Protein AF-A0A923EZG3-F1 (afdb_monomer)

Mean predicted aligned error: 19.26 Å

pLDDT: mean 84.37, std 17.5, range [36.59, 98.75]

Radius of gyration: 122.98 Å; Cα contacts (8 Å, |Δi|>4): 14; chains: 1; bounding box: 246×94×313 Å

Foldseek 3Di:
DQDDDPPDRPQDPVSVVVVVVVVVVVVVVVVVVVVCVVVVVVVVVVVVVVVVVVVVVVVVVVVVVVVVVVVVVVVVVVVVVVVVVVVVVVVVVVVVVVVVVVVVVVVVVVVVVVVVVVVVVVVVVVVVVVVVVVVVVVVVVVVVVVVVVVVVVVVVVVVVVVVVVVVVVVVVVVVVVVVVVVVVVVVVVVVVVVVVVVVVVVVVVVVVVVVVVVVVVVVCVVCVVVCVVCVVVVVCCVVVDDPVVVVVVVVVVVCVVVVVCCCVPPVVVVVVVVVVCVVVVVVVVVVVVVVVVPPDPDDDDDDDDDDDDDDDD

Solvent-accessible surface area (backbone atoms only — not comparable to full-atom values): 17514 Å² total; per-residue (Å²): 137,84,69,70,59,91,93,43,77,58,68,52,77,65,50,50,49,52,51,49,48,52,50,49,48,51,51,46,53,50,46,50,50,60,64,43,44,61,55,53,51,47,53,54,48,52,51,49,50,51,50,51,53,52,49,53,53,51,49,54,52,48,51,57,48,48,55,49,48,53,54,49,52,56,51,48,53,55,50,49,55,49,51,52,50,53,53,51,52,52,51,50,53,60,60,53,49,55,63,50,52,52,54,51,52,54,49,52,55,51,51,51,51,52,53,52,51,50,51,52,48,52,55,50,53,51,51,54,50,54,53,49,53,53,49,53,54,50,53,52,50,54,52,52,51,50,52,53,48,53,52,50,52,52,51,52,51,54,50,51,54,51,50,51,55,50,51,52,54,50,52,53,52,49,53,53,50,52,54,51,49,53,50,54,52,52,52,49,52,52,51,51,54,49,50,51,54,52,53,52,52,52,49,53,52,51,52,50,50,48,53,49,49,52,51,51,49,54,48,45,66,64,45,43,63,50,47,66,63,41,45,64,55,52,49,47,49,62,76,73,46,52,76,70,52,53,52,49,50,52,56,50,58,72,43,45,64,61,50,49,49,44,45,61,69,61,44,46,60,52,56,62,51,55,75,66,52,67,65,62,60,55,60,59,57,58,60,60,56,59,60,65,74,72,67,84,90,73,91,87,83,84,86,84,78,90,85,78,83,88,85,90,134

Sequence (313 aa):
MVLRIAGFPVPGPSELLTGAAGVLDRTGELAGSVVALPARAGELIDEAGSLVGRIATIASRAEDLLDRVDGVVARADVLIGTVEGVAAEATEVVGQVRPVADRAADLVTRVSGVADDATGLITRVSGVADDAGSLITRVSGVAEDADGLVRTVTTVAGEAEGLVRTVTGVSDRAGHLIAQVEQVTGDATGVVDAANRVAARAGEVVDQAAGTSDQAGRLLDVYGPLAHRAAPLATRFVDELSETEVHAAIKLVDQLPVFTEHMENDIMPILATLDRVGPDVHELLDVLKEVRQAIVGIPGFKLLSRRGERDEA

Structure (mmCIF, N/CA/C/O backbone):
data_AF-A0A923EZG3-F1
#
_entry.id   AF-A0A923EZG3-F1
#
loop_
_atom_site.group_PDB
_atom_site.id
_atom_site.type_symbol
_atom_site.label_atom_id
_atom_site.label_alt_id
_atom_site.label_comp_id
_atom_site.label_asym_id
_atom_site.label_entity_id
_atom_site.label_seq_id
_atom_site.pdbx_PDB_ins_code
_atom_site.Cartn_x
_atom_site.Cartn_y
_atom_site.Cartn_z
_atom_site.occupancy
_atom_site.B_iso_or_equiv
_atom_site.auth_seq_id
_atom_site.auth_comp_id
_atom_site.auth_asym_id
_atom_site.auth_atom_id
_atom_site.pdbx_PDB_model_num
ATOM 1 N N . MET A 1 1 ? 115.467 11.240 -156.715 1.00 44.53 1 MET A N 1
ATOM 2 C CA . MET A 1 1 ? 115.382 12.672 -157.072 1.00 44.53 1 MET A CA 1
ATOM 3 C C . MET A 1 1 ? 113.905 13.044 -157.039 1.00 44.53 1 MET A C 1
ATOM 5 O O . MET A 1 1 ? 113.184 12.673 -157.952 1.00 44.53 1 MET A O 1
ATOM 9 N N . VAL A 1 2 ? 113.414 13.601 -155.927 1.00 44.38 2 VAL A N 1
ATOM 10 C CA . VAL A 1 2 ? 111.976 13.882 -155.743 1.00 44.38 2 VAL A CA 1
ATOM 11 C C . VAL A 1 2 ? 111.682 15.260 -156.335 1.00 44.38 2 VAL A C 1
ATOM 13 O O . VAL A 1 2 ? 112.260 16.254 -155.895 1.00 44.38 2 VAL A O 1
ATOM 16 N N . LEU A 1 3 ? 110.847 15.300 -157.377 1.00 47.97 3 LEU A N 1
ATOM 17 C CA . LEU A 1 3 ? 110.430 16.524 -158.064 1.00 47.97 3 LEU A CA 1
ATOM 18 C C . LEU A 1 3 ? 109.623 17.407 -157.093 1.00 47.97 3 LEU A C 1
ATOM 20 O O . LEU A 1 3 ? 108.613 16.969 -156.549 1.00 47.97 3 LEU A O 1
ATOM 24 N N . ARG A 1 4 ? 110.056 18.652 -156.874 1.00 43.59 4 ARG A N 1
ATOM 25 C CA . ARG A 1 4 ? 109.323 19.658 -156.088 1.00 43.59 4 ARG A CA 1
ATOM 26 C C . ARG A 1 4 ? 108.757 20.725 -157.021 1.00 43.59 4 ARG A C 1
ATOM 28 O O . ARG A 1 4 ? 109.512 21.314 -157.788 1.00 43.59 4 ARG A O 1
ATOM 35 N N . ILE A 1 5 ? 107.458 21.001 -156.920 1.00 51.84 5 ILE A N 1
ATOM 36 C CA . ILE A 1 5 ? 106.789 22.122 -157.594 1.00 51.84 5 ILE A CA 1
ATOM 37 C C . ILE A 1 5 ? 106.297 23.077 -156.499 1.00 51.84 5 ILE A C 1
ATOM 39 O O . ILE A 1 5 ? 105.557 22.670 -155.612 1.00 51.84 5 ILE A O 1
ATOM 43 N N . ALA A 1 6 ? 106.733 24.340 -156.547 1.00 52.38 6 ALA A N 1
ATOM 44 C CA . ALA A 1 6 ? 106.218 25.443 -155.723 1.00 52.38 6 ALA A CA 1
ATOM 45 C C . ALA A 1 6 ? 106.183 25.202 -154.192 1.00 52.38 6 ALA A C 1
ATOM 47 O O . ALA A 1 6 ? 105.197 25.502 -153.527 1.00 52.38 6 ALA A O 1
ATOM 48 N N . GLY A 1 7 ? 107.271 24.675 -153.614 1.00 57.31 7 GLY A N 1
ATOM 49 C CA . GLY A 1 7 ? 107.465 24.622 -152.154 1.00 57.31 7 GLY A CA 1
ATOM 50 C C . GLY A 1 7 ? 106.676 23.537 -151.414 1.00 57.31 7 GLY A C 1
ATOM 51 O O . GLY A 1 7 ? 107.022 23.215 -150.279 1.00 57.31 7 GLY A O 1
ATOM 52 N N . PHE A 1 8 ? 105.708 22.900 -152.070 1.00 51.47 8 PHE A N 1
ATOM 53 C CA . PHE A 1 8 ? 105.028 21.719 -151.559 1.00 51.47 8 PHE A CA 1
ATOM 54 C C . PHE A 1 8 ? 105.613 20.464 -152.224 1.00 51.47 8 PHE A C 1
ATOM 56 O O . PHE A 1 8 ? 105.796 20.437 -153.446 1.00 51.47 8 PHE A O 1
ATOM 63 N N . PRO A 1 9 ? 105.985 19.425 -151.454 1.00 55.28 9 PRO A N 1
ATOM 64 C CA . PRO A 1 9 ? 106.346 18.148 -152.051 1.00 55.28 9 PRO A CA 1
ATOM 65 C C . PRO A 1 9 ? 105.123 17.633 -152.814 1.00 55.28 9 PRO A C 1
ATOM 67 O O . PRO A 1 9 ? 104.060 17.458 -152.223 1.00 55.28 9 PRO A O 1
ATOM 70 N N . VAL A 1 10 ? 105.256 17.443 -154.130 1.00 54.00 10 VAL A N 1
ATOM 71 C CA . VAL A 1 10 ? 104.241 16.716 -154.897 1.00 54.00 10 VAL A CA 1
ATOM 72 C C . VAL A 1 10 ? 104.360 15.275 -154.417 1.00 54.00 10 VAL A C 1
ATOM 74 O O . VAL A 1 10 ? 105.422 14.681 -154.634 1.00 54.00 10 VAL A O 1
ATOM 77 N N . PRO A 1 11 ? 103.359 14.735 -153.702 1.00 57.31 11 PRO A N 1
ATOM 78 C CA . PRO A 1 11 ? 103.527 13.448 -153.060 1.00 57.31 11 PRO A CA 1
ATOM 79 C C . PRO A 1 11 ? 103.729 12.400 -154.152 1.00 57.31 11 PRO A C 1
ATOM 81 O O . PRO A 1 11 ? 102.987 12.363 -155.139 1.00 57.31 11 PRO A O 1
ATOM 84 N N . GLY A 1 12 ? 104.768 11.576 -154.014 1.00 57.78 12 GLY A N 1
ATOM 85 C CA . GLY A 1 12 ? 104.974 10.456 -154.931 1.00 57.78 12 GLY A CA 1
ATOM 86 C C . GLY A 1 12 ? 103.755 9.524 -154.889 1.00 57.78 12 GLY A C 1
ATOM 87 O O . GLY A 1 12 ? 103.061 9.494 -153.870 1.00 57.78 12 GLY A O 1
ATOM 88 N N . PRO A 1 13 ? 103.476 8.731 -155.939 1.00 60.16 13 PRO A N 1
ATOM 89 C CA . PRO A 1 13 ? 102.321 7.827 -155.958 1.00 60.16 13 PRO A CA 1
ATOM 90 C C . PRO A 1 13 ? 102.218 6.957 -154.689 1.00 60.16 13 PRO A C 1
ATOM 92 O O . PRO A 1 13 ? 101.122 6.706 -154.202 1.00 60.16 13 PRO A O 1
ATOM 95 N N . SER A 1 14 ? 103.350 6.594 -154.080 1.00 60.19 14 SER A N 1
ATOM 96 C CA . SER A 1 14 ? 103.418 5.869 -152.807 1.00 60.19 14 SER A CA 1
ATOM 97 C C . SER A 1 14 ? 102.980 6.688 -151.583 1.00 60.19 14 SER A C 1
ATOM 99 O O . SER A 1 14 ? 102.338 6.142 -150.699 1.00 60.19 14 SER A O 1
ATOM 101 N N . GLU A 1 15 ? 103.281 7.989 -151.512 1.00 62.66 15 GLU A N 1
ATOM 102 C CA . GLU A 1 15 ? 102.859 8.865 -150.403 1.00 62.66 15 GLU A CA 1
ATOM 103 C C . GLU A 1 15 ? 101.368 9.210 -150.483 1.00 62.66 15 GLU A C 1
ATOM 105 O O . GLU A 1 15 ? 100.707 9.303 -149.450 1.00 62.66 15 GLU A O 1
ATOM 110 N N . LEU A 1 16 ? 100.813 9.321 -151.697 1.00 64.88 16 LEU A N 1
ATOM 111 C CA . LEU A 1 16 ? 99.362 9.392 -151.893 1.00 64.88 16 LEU A CA 1
ATOM 112 C C . LEU A 1 16 ? 98.674 8.096 -151.455 1.00 64.88 16 LEU A C 1
ATOM 114 O O . LEU A 1 16 ? 97.604 8.163 -150.862 1.00 64.88 16 LEU A O 1
ATOM 118 N N . LEU A 1 17 ? 99.290 6.931 -151.687 1.00 66.19 17 LEU A N 1
ATOM 119 C CA . LEU A 1 17 ? 98.756 5.644 -151.233 1.00 66.19 17 LEU A CA 1
ATOM 120 C C . LEU A 1 17 ? 98.845 5.478 -149.713 1.00 66.19 17 LEU A C 1
ATOM 122 O O . LEU A 1 17 ? 97.882 5.017 -149.113 1.00 66.19 17 LEU A O 1
ATOM 126 N N . THR A 1 18 ? 99.936 5.901 -149.069 1.00 69.25 18 THR A N 1
ATOM 127 C CA . THR A 1 18 ? 100.056 5.866 -147.601 1.00 69.25 18 THR A CA 1
ATOM 128 C C . THR A 1 18 ? 99.127 6.883 -146.935 1.00 69.25 18 THR A C 1
ATOM 130 O O . THR A 1 18 ? 98.505 6.582 -145.920 1.00 69.25 18 THR A O 1
ATOM 133 N N . GLY A 1 19 ? 98.976 8.075 -147.524 1.00 63.59 19 GLY A N 1
ATOM 134 C CA . GLY A 1 19 ? 98.009 9.080 -147.080 1.00 63.59 19 GLY A CA 1
ATOM 135 C C . GLY A 1 19 ? 96.564 8.612 -147.258 1.00 63.59 19 GLY A C 1
ATOM 136 O O . GLY A 1 19 ? 95.766 8.734 -146.333 1.00 63.59 19 GLY A O 1
ATOM 137 N N . ALA A 1 20 ? 96.237 8.004 -148.402 1.00 64.94 20 ALA A N 1
ATOM 138 C CA . ALA A 1 20 ? 94.937 7.386 -148.645 1.00 64.94 20 ALA A CA 1
ATOM 139 C 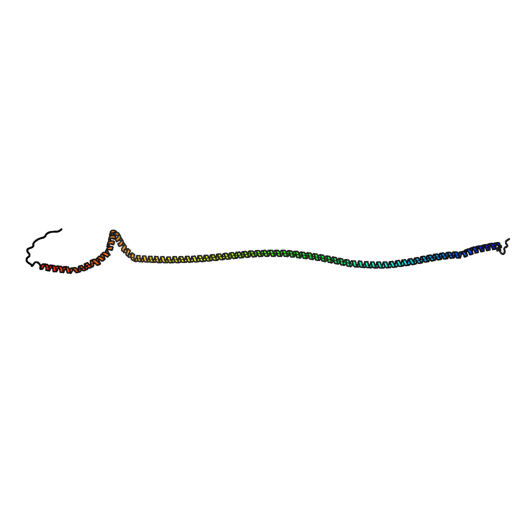C . ALA A 1 20 ? 94.686 6.196 -147.709 1.00 64.94 20 ALA A C 1
ATOM 141 O O . ALA A 1 20 ? 93.574 6.059 -147.217 1.00 64.94 20 ALA A O 1
ATOM 142 N N . ALA A 1 21 ? 95.704 5.388 -147.395 1.00 67.25 21 ALA A N 1
ATOM 143 C CA . ALA A 1 21 ? 95.609 4.297 -146.427 1.00 67.25 21 ALA A CA 1
ATOM 144 C C . ALA A 1 21 ? 95.380 4.810 -144.996 1.00 67.25 21 ALA A C 1
ATOM 146 O O . ALA A 1 21 ? 94.557 4.251 -144.288 1.00 67.25 21 ALA A O 1
ATOM 147 N N . GLY A 1 22 ? 96.034 5.900 -144.583 1.00 71.81 22 GLY A N 1
ATOM 148 C CA . GLY A 1 22 ? 95.815 6.517 -143.269 1.00 71.81 22 GLY A CA 1
ATOM 149 C C . GLY A 1 22 ? 94.475 7.251 -143.147 1.00 71.81 22 GLY A C 1
ATOM 150 O O . GLY A 1 22 ? 93.876 7.271 -142.073 1.00 71.81 22 GLY A O 1
ATOM 151 N N . VAL A 1 23 ? 93.972 7.837 -144.242 1.00 75.88 23 VAL A N 1
ATOM 152 C CA . VAL A 1 23 ? 92.591 8.341 -144.301 1.00 75.88 23 VAL A CA 1
ATOM 153 C C . VAL A 1 23 ? 91.620 7.170 -144.262 1.00 75.88 23 VAL A C 1
ATOM 155 O O . VAL A 1 23 ? 90.667 7.261 -143.508 1.00 75.88 23 VAL A O 1
ATOM 158 N N . LEU A 1 24 ? 91.882 6.072 -144.978 1.00 72.56 24 LEU A N 1
ATOM 159 C CA . LEU A 1 24 ? 91.075 4.851 -144.926 1.00 72.56 24 LEU A CA 1
ATOM 160 C C . LEU A 1 24 ? 91.029 4.255 -143.516 1.00 72.56 24 LEU A C 1
ATOM 162 O O . LEU A 1 24 ? 89.949 3.902 -143.058 1.00 72.56 24 LEU A O 1
ATOM 166 N N . ASP A 1 25 ? 92.160 4.221 -142.814 1.00 75.81 25 ASP A N 1
ATOM 167 C CA . ASP A 1 25 ? 92.282 3.722 -141.443 1.00 75.81 25 ASP A CA 1
ATOM 168 C C . ASP A 1 25 ? 91.534 4.622 -140.452 1.00 75.81 25 ASP A C 1
ATOM 170 O O . ASP A 1 25 ? 90.660 4.150 -139.732 1.00 75.81 25 ASP A O 1
ATOM 174 N N . ARG A 1 26 ? 91.721 5.950 -140.519 1.00 71.62 26 ARG A N 1
ATOM 175 C CA . ARG A 1 26 ? 90.905 6.892 -139.728 1.00 71.62 26 ARG A CA 1
ATOM 176 C C . ARG A 1 26 ? 89.432 6.848 -140.088 1.00 71.62 26 ARG A C 1
ATOM 178 O O . ARG A 1 26 ? 88.595 6.971 -139.203 1.00 71.62 26 ARG A O 1
ATOM 185 N N . THR A 1 27 ? 89.081 6.700 -141.363 1.00 72.81 27 THR A N 1
ATOM 186 C CA . THR A 1 27 ? 87.683 6.509 -141.759 1.00 72.81 27 THR A CA 1
ATOM 187 C C . THR A 1 27 ? 87.168 5.154 -141.304 1.00 72.81 27 THR A C 1
ATOM 189 O O . THR A 1 27 ? 85.977 5.049 -141.068 1.00 72.81 27 THR A O 1
ATOM 192 N N . GLY A 1 28 ? 88.033 4.154 -141.121 1.00 71.00 28 GLY A N 1
ATOM 193 C CA . GLY A 1 28 ? 87.727 2.846 -140.552 1.00 71.00 28 GLY A CA 1
ATOM 194 C C . GLY A 1 28 ? 87.505 2.903 -139.041 1.00 71.00 28 GLY A C 1
ATOM 195 O O . GLY A 1 28 ? 86.541 2.326 -138.557 1.00 71.00 28 GLY A O 1
ATOM 196 N N . GLU A 1 29 ? 88.313 3.661 -138.297 1.00 73.62 29 GLU A N 1
ATOM 197 C CA . GLU A 1 29 ? 88.129 3.930 -136.863 1.00 73.62 29 GLU A CA 1
ATOM 198 C C . GLU A 1 29 ? 86.907 4.823 -136.596 1.00 73.62 29 GLU A C 1
ATOM 200 O O . GLU A 1 29 ? 86.121 4.574 -135.677 1.00 73.62 29 GLU A O 1
ATOM 205 N N . LEU A 1 30 ? 86.698 5.852 -137.426 1.00 72.12 30 LEU A N 1
ATOM 206 C CA . LEU A 1 30 ? 85.490 6.677 -137.404 1.00 72.12 30 LEU A CA 1
ATOM 207 C C . LEU A 1 30 ? 84.267 5.860 -137.817 1.00 72.12 30 LEU A C 1
ATOM 209 O O . LEU A 1 30 ? 83.237 5.955 -137.164 1.00 72.12 30 LEU A O 1
ATOM 213 N N . ALA A 1 31 ? 84.370 5.002 -138.833 1.00 69.50 31 ALA A N 1
ATOM 214 C CA . ALA A 1 31 ? 83.304 4.072 -139.182 1.00 69.50 31 ALA A CA 1
ATOM 215 C C . ALA A 1 31 ? 83.045 3.088 -138.040 1.00 69.50 31 ALA A C 1
ATOM 217 O O . ALA A 1 31 ? 81.893 2.862 -137.714 1.00 69.50 31 ALA A O 1
ATOM 218 N N . GLY A 1 32 ? 84.074 2.562 -137.373 1.00 72.81 32 GLY A N 1
ATOM 219 C CA . GLY A 1 32 ? 83.940 1.654 -136.235 1.00 72.81 32 GLY A CA 1
ATOM 220 C C . GLY A 1 32 ? 83.293 2.317 -135.019 1.00 72.81 32 GLY A C 1
ATOM 221 O O . GLY A 1 32 ? 82.417 1.732 -134.390 1.00 72.81 32 GLY A O 1
ATOM 222 N N . SER A 1 33 ? 83.653 3.565 -134.718 1.00 75.94 33 SER A N 1
ATOM 223 C CA . SER A 1 33 ? 83.018 4.344 -133.649 1.00 75.94 33 SER A CA 1
ATOM 224 C C . SER A 1 33 ? 81.591 4.761 -134.007 1.00 75.94 33 SER A C 1
ATOM 226 O O . SER A 1 33 ? 80.710 4.617 -133.166 1.00 75.94 33 SER A O 1
ATOM 228 N N . VAL A 1 34 ? 81.324 5.175 -135.251 1.00 77.56 34 VAL A N 1
ATOM 229 C CA . VAL A 1 34 ? 79.969 5.460 -135.758 1.00 77.56 34 VAL A CA 1
ATOM 230 C C . VAL A 1 34 ? 79.102 4.196 -135.794 1.00 77.56 34 VAL A C 1
ATOM 232 O O . VAL A 1 34 ? 77.921 4.269 -135.474 1.00 77.56 34 VAL A O 1
ATOM 235 N N . VAL A 1 35 ? 79.678 3.032 -136.099 1.00 77.69 35 VAL A N 1
ATOM 236 C CA . VAL A 1 35 ? 79.013 1.717 -136.034 1.00 77.69 35 VAL A CA 1
ATOM 237 C C . VAL A 1 35 ? 78.787 1.269 -134.584 1.00 77.69 35 VAL A C 1
ATOM 239 O O . VAL A 1 35 ? 77.804 0.586 -134.311 1.00 77.69 35 VAL A O 1
ATOM 242 N N . ALA A 1 36 ? 79.634 1.687 -133.635 1.00 78.19 36 ALA A N 1
ATOM 243 C CA . ALA A 1 36 ? 79.484 1.395 -132.205 1.00 78.19 36 ALA A CA 1
ATOM 244 C C . ALA A 1 36 ? 78.555 2.371 -131.456 1.00 78.19 36 ALA A C 1
ATOM 246 O O . ALA A 1 36 ? 78.072 2.040 -130.371 1.00 78.19 36 ALA A O 1
ATOM 247 N N . LEU A 1 37 ? 78.281 3.562 -132.003 1.00 83.69 37 LEU A N 1
ATOM 248 C CA . LEU A 1 37 ? 77.337 4.527 -131.425 1.00 83.69 37 LEU A CA 1
ATOM 249 C C . LEU A 1 37 ? 75.927 3.939 -131.234 1.00 83.69 37 LEU A C 1
ATOM 251 O O . LEU A 1 37 ? 75.394 4.110 -130.142 1.00 83.69 37 LEU A O 1
ATOM 255 N N . PRO A 1 38 ? 75.330 3.215 -132.204 1.00 82.94 38 PRO A N 1
ATOM 256 C CA . PRO A 1 38 ? 74.064 2.511 -132.006 1.00 82.94 38 PRO A CA 1
ATOM 257 C C . PRO A 1 38 ? 74.086 1.518 -130.842 1.00 82.94 38 PRO A C 1
ATOM 259 O O . PRO A 1 38 ? 73.116 1.451 -130.097 1.00 82.94 38 PRO A O 1
ATOM 262 N N . ALA A 1 39 ? 75.187 0.780 -130.659 1.00 81.38 39 ALA A N 1
ATOM 263 C CA . ALA A 1 39 ? 75.321 -0.180 -129.563 1.00 81.38 39 ALA A CA 1
ATOM 264 C C . ALA A 1 39 ? 75.379 0.529 -128.200 1.00 81.38 39 ALA A C 1
ATOM 266 O O . ALA A 1 39 ? 74.614 0.190 -127.305 1.00 81.38 39 ALA A O 1
ATOM 267 N N . ARG A 1 40 ? 76.194 1.586 -128.073 1.00 82.50 40 ARG A N 1
ATOM 268 C CA . ARG A 1 40 ? 76.251 2.423 -126.858 1.00 82.50 40 ARG A CA 1
ATOM 269 C C . ARG A 1 40 ? 74.939 3.156 -126.583 1.00 82.50 40 ARG A C 1
ATOM 271 O O . ARG A 1 40 ? 74.550 3.317 -125.433 1.00 82.50 40 ARG A O 1
ATOM 278 N N . ALA A 1 41 ? 74.259 3.619 -127.630 1.00 82.94 41 ALA A N 1
ATOM 279 C CA . ALA A 1 41 ? 72.936 4.215 -127.512 1.00 82.94 41 ALA A CA 1
ATOM 280 C C . ALA A 1 41 ? 71.913 3.178 -127.029 1.00 82.94 41 ALA A C 1
ATOM 282 O O . ALA A 1 41 ? 71.101 3.506 -126.175 1.00 82.94 41 ALA A O 1
ATOM 283 N N . GLY A 1 42 ? 71.991 1.935 -127.515 1.00 85.94 42 GLY A N 1
ATOM 284 C CA . GLY A 1 42 ? 71.194 0.808 -127.028 1.00 85.94 42 GLY A CA 1
ATOM 285 C C . GLY A 1 42 ? 71.436 0.518 -125.547 1.00 85.94 42 GLY A C 1
ATOM 286 O O . GLY A 1 42 ? 70.482 0.485 -124.783 1.00 85.94 42 GLY A O 1
ATOM 287 N N . GLU A 1 43 ? 72.698 0.426 -125.119 1.00 87.75 43 GLU A N 1
ATOM 288 C CA . GLU A 1 43 ? 73.064 0.221 -123.708 1.00 87.75 43 GLU A CA 1
ATOM 289 C C . GLU A 1 43 ? 72.540 1.343 -122.797 1.00 87.75 43 GLU A C 1
ATOM 291 O O . GLU A 1 43 ? 71.969 1.071 -121.744 1.00 87.75 43 GLU A O 1
ATOM 296 N N . LEU A 1 44 ? 72.676 2.607 -123.216 1.00 89.06 44 LEU A N 1
ATOM 297 C CA . LEU A 1 44 ? 72.127 3.750 -122.479 1.00 89.06 44 LEU A CA 1
ATOM 298 C C . LEU A 1 44 ? 70.593 3.736 -122.442 1.00 89.06 44 LEU A C 1
ATOM 300 O O . LEU A 1 44 ? 70.006 4.149 -121.444 1.00 89.06 44 LEU A O 1
ATOM 304 N N . ILE A 1 45 ? 69.935 3.276 -123.510 1.00 89.19 45 ILE A N 1
ATOM 305 C CA . ILE A 1 45 ? 68.477 3.107 -123.558 1.00 89.19 45 ILE A CA 1
ATOM 306 C C . ILE A 1 45 ? 68.036 1.983 -122.614 1.00 89.19 45 ILE A C 1
ATOM 308 O O . ILE A 1 45 ? 67.055 2.162 -121.894 1.00 89.19 45 ILE A O 1
ATOM 312 N N . ASP A 1 46 ? 68.762 0.868 -122.562 1.00 91.00 46 ASP A N 1
ATOM 313 C CA . ASP A 1 46 ? 68.481 -0.248 -121.656 1.00 91.00 46 ASP A CA 1
ATOM 314 C C . ASP A 1 46 ? 68.697 0.155 -120.189 1.00 91.00 46 ASP A C 1
ATOM 316 O O . ASP A 1 46 ? 67.867 -0.142 -119.324 1.00 91.00 46 ASP A O 1
ATOM 320 N N . GLU A 1 47 ? 69.768 0.897 -119.895 1.00 92.25 47 GLU A N 1
ATOM 321 C CA . GLU A 1 47 ? 70.027 1.452 -118.565 1.00 92.25 47 GLU A CA 1
ATOM 322 C C . GLU A 1 47 ? 68.961 2.483 -118.167 1.00 92.25 47 GLU A C 1
ATOM 324 O O . GLU A 1 47 ? 68.440 2.434 -117.048 1.00 92.25 47 GLU A O 1
ATOM 329 N N . ALA A 1 48 ? 68.563 3.365 -119.090 1.00 90.12 48 ALA A N 1
ATOM 330 C CA . ALA A 1 48 ? 67.459 4.296 -118.879 1.00 90.12 48 ALA A CA 1
ATOM 331 C C . ALA A 1 48 ? 66.131 3.556 -118.648 1.00 90.12 48 ALA A C 1
ATOM 333 O O . ALA A 1 48 ? 65.382 3.920 -117.742 1.00 90.12 48 ALA A O 1
ATOM 334 N N . GLY A 1 49 ? 65.853 2.486 -119.397 1.00 90.06 49 GLY A N 1
ATOM 335 C CA . GLY A 1 49 ? 64.681 1.631 -119.209 1.00 90.06 49 GLY A CA 1
ATOM 336 C C . GLY A 1 49 ? 64.674 0.940 -117.843 1.00 90.06 49 GLY A C 1
ATOM 337 O O . GLY A 1 49 ? 63.656 0.941 -117.148 1.00 90.06 49 GLY A O 1
ATOM 338 N N . SER A 1 50 ? 65.827 0.428 -117.404 1.00 92.88 50 SER A N 1
ATOM 339 C CA . SER A 1 50 ? 66.023 -0.146 -116.066 1.00 92.88 50 SER A CA 1
ATOM 340 C C . SER A 1 50 ? 65.820 0.893 -114.958 1.00 92.88 50 SER A C 1
ATOM 342 O O . SER A 1 50 ? 65.127 0.632 -113.969 1.00 92.88 50 SER A O 1
ATOM 344 N N . LEU A 1 51 ? 66.359 2.105 -115.131 1.00 93.75 51 LEU A N 1
ATOM 345 C CA . LEU A 1 51 ? 66.160 3.216 -114.203 1.00 93.75 51 LEU A CA 1
ATOM 346 C C . LEU A 1 51 ? 64.681 3.607 -114.108 1.00 93.75 51 LEU A C 1
ATOM 348 O O . LEU A 1 51 ? 64.165 3.748 -113.001 1.00 93.75 51 LEU A O 1
ATOM 352 N N . VAL A 1 52 ? 63.983 3.719 -115.241 1.00 94.06 52 VAL A N 1
ATOM 353 C CA . VAL A 1 52 ? 62.539 3.990 -115.285 1.00 94.06 52 VAL A CA 1
ATOM 354 C C . VAL A 1 52 ? 61.756 2.889 -114.564 1.00 94.06 52 VAL A C 1
ATOM 356 O O . VAL A 1 52 ? 60.888 3.201 -113.750 1.00 94.06 52 VAL A O 1
ATOM 359 N N . GLY A 1 53 ? 62.100 1.612 -114.764 1.00 94.38 53 GLY A N 1
ATOM 360 C CA . GLY A 1 53 ? 61.475 0.491 -114.049 1.00 94.38 53 GLY A CA 1
ATOM 361 C C . GLY A 1 53 ? 61.686 0.544 -112.529 1.00 94.38 53 GLY A C 1
ATOM 362 O O . GLY A 1 53 ? 60.759 0.301 -111.748 1.00 94.38 53 GLY A O 1
ATOM 363 N N . ARG A 1 54 ? 62.887 0.931 -112.079 1.00 95.62 54 ARG A N 1
ATOM 364 C CA . ARG A 1 54 ? 63.183 1.158 -110.653 1.00 95.62 54 ARG A CA 1
ATOM 365 C C . ARG A 1 54 ? 62.405 2.345 -110.090 1.00 95.62 54 ARG A C 1
ATOM 367 O O . ARG A 1 54 ? 61.873 2.229 -108.990 1.00 95.62 54 ARG A O 1
ATOM 374 N N . ILE A 1 55 ? 62.313 3.453 -110.829 1.00 96.25 55 ILE A N 1
ATOM 375 C CA . ILE A 1 55 ? 61.521 4.632 -110.443 1.00 96.25 55 ILE A CA 1
ATOM 376 C C . ILE A 1 55 ? 60.045 4.253 -110.302 1.00 96.25 55 ILE A C 1
ATOM 378 O O . ILE A 1 55 ? 59.444 4.576 -109.283 1.00 96.25 55 ILE A O 1
ATOM 382 N N . ALA A 1 56 ? 59.485 3.507 -111.258 1.00 93.25 56 ALA A N 1
ATOM 383 C CA . ALA A 1 56 ? 58.105 3.027 -111.189 1.00 93.25 56 ALA A CA 1
ATOM 384 C C . ALA A 1 56 ? 57.865 2.133 -109.959 1.00 93.25 56 ALA A C 1
ATOM 386 O O . ALA A 1 56 ? 56.870 2.288 -109.256 1.00 93.25 56 ALA A O 1
ATOM 387 N N . THR A 1 57 ? 58.816 1.249 -109.636 1.00 96.62 57 THR A N 1
ATOM 388 C CA . THR A 1 57 ? 58.743 0.412 -108.425 1.00 96.62 57 THR A CA 1
ATOM 389 C C . THR A 1 57 ? 58.799 1.249 -107.142 1.00 96.62 57 THR A C 1
ATOM 391 O O . THR A 1 57 ? 58.087 0.962 -106.183 1.00 96.62 57 THR A O 1
ATOM 394 N N . ILE A 1 58 ? 59.648 2.281 -107.096 1.00 96.56 58 ILE A N 1
ATOM 395 C CA . ILE A 1 58 ? 59.727 3.206 -105.954 1.00 96.56 58 ILE A CA 1
ATOM 396 C C . ILE A 1 58 ? 58.426 3.999 -105.815 1.00 96.56 58 ILE A C 1
ATOM 398 O O . ILE A 1 58 ? 57.947 4.147 -104.695 1.00 96.56 58 ILE A O 1
ATOM 402 N N . ALA A 1 59 ? 57.848 4.466 -106.924 1.00 94.69 59 ALA A N 1
ATOM 403 C CA . ALA A 1 59 ? 56.584 5.194 -106.930 1.00 94.69 59 ALA A CA 1
ATOM 404 C C . ALA A 1 59 ? 55.439 4.334 -106.379 1.00 94.69 59 ALA A C 1
ATOM 406 O O . ALA A 1 59 ? 54.780 4.751 -105.435 1.00 94.69 59 ALA A O 1
ATOM 407 N N . SER A 1 60 ? 55.293 3.095 -106.858 1.00 95.94 60 SER A N 1
ATOM 408 C CA . SER A 1 60 ? 54.286 2.159 -106.336 1.00 95.94 60 SER A CA 1
ATOM 409 C C . SER A 1 60 ? 54.475 1.874 -104.840 1.00 95.94 60 SER A C 1
ATOM 411 O O . SER A 1 60 ? 53.516 1.896 -104.079 1.00 95.94 60 SER A O 1
ATOM 413 N N . ARG A 1 61 ? 55.718 1.696 -104.370 1.00 96.00 61 ARG A N 1
ATOM 414 C CA . ARG A 1 61 ? 55.987 1.550 -102.928 1.00 96.00 61 ARG A CA 1
ATOM 415 C C . ARG A 1 61 ? 55.676 2.816 -102.133 1.00 96.00 61 ARG A C 1
ATOM 417 O O . ARG A 1 61 ? 55.337 2.713 -100.958 1.00 96.00 61 ARG A O 1
ATOM 424 N N . ALA A 1 62 ? 55.861 3.994 -102.723 1.00 95.88 62 ALA A N 1
ATOM 425 C CA . ALA A 1 62 ? 55.515 5.256 -102.083 1.00 95.88 62 ALA A CA 1
ATOM 426 C C . ALA A 1 62 ? 53.993 5.392 -101.944 1.00 95.88 62 ALA A C 1
ATOM 428 O O . ALA A 1 62 ? 53.539 5.774 -100.873 1.00 95.88 62 ALA A O 1
ATOM 429 N N . GLU A 1 63 ? 53.226 5.009 -102.967 1.00 97.00 63 GLU A N 1
ATOM 430 C CA . GLU A 1 63 ? 51.758 4.936 -102.917 1.00 97.00 63 GLU A CA 1
ATOM 431 C C . GLU A 1 63 ? 51.288 3.962 -101.823 1.00 97.00 63 GLU A C 1
ATOM 433 O O . GLU A 1 63 ? 50.558 4.375 -100.925 1.00 97.00 63 GLU A O 1
ATOM 438 N N . ASP A 1 64 ? 51.819 2.733 -101.783 1.00 97.44 64 ASP A N 1
ATOM 439 C CA . ASP A 1 64 ? 51.505 1.758 -100.722 1.00 97.44 64 ASP A CA 1
ATOM 440 C C . ASP A 1 64 ? 51.834 2.291 -99.312 1.00 97.44 64 ASP A C 1
ATOM 442 O O . ASP A 1 64 ? 51.156 1.988 -98.325 1.00 97.44 64 ASP A O 1
ATOM 446 N N . LEU A 1 65 ? 52.926 3.055 -99.175 1.00 97.00 65 LEU A N 1
ATOM 447 C CA . LEU A 1 65 ? 53.298 3.680 -97.906 1.00 97.00 65 LEU A CA 1
ATOM 448 C C . LEU A 1 65 ? 52.335 4.803 -97.521 1.00 97.00 65 LEU A C 1
ATOM 450 O O . LEU A 1 65 ? 52.009 4.902 -96.339 1.00 97.00 65 LEU A O 1
ATOM 454 N N . LEU A 1 66 ? 51.882 5.615 -98.477 1.00 96.75 66 LEU A N 1
ATOM 455 C CA . LEU A 1 66 ? 50.886 6.659 -98.241 1.00 96.75 66 LEU A CA 1
ATOM 456 C C . LEU A 1 66 ? 49.548 6.047 -97.808 1.00 96.75 66 LEU A C 1
ATOM 458 O O . LEU A 1 66 ? 49.035 6.437 -96.764 1.00 96.75 66 LEU A O 1
ATOM 462 N N . ASP A 1 67 ? 49.075 4.996 -98.481 1.00 97.38 67 ASP A N 1
ATOM 463 C CA . ASP A 1 67 ? 47.856 4.271 -98.091 1.00 97.38 67 ASP A CA 1
ATOM 464 C C . ASP A 1 67 ? 47.957 3.699 -96.666 1.00 97.38 67 ASP A C 1
ATOM 466 O O . ASP A 1 67 ? 47.012 3.736 -95.868 1.00 97.38 67 ASP A O 1
ATOM 470 N N . ARG A 1 68 ? 49.133 3.172 -96.297 1.00 97.31 68 ARG A N 1
ATOM 471 C CA . ARG A 1 68 ? 49.388 2.705 -94.927 1.00 97.31 68 ARG A CA 1
ATOM 472 C C . ARG A 1 68 ? 49.390 3.850 -93.920 1.00 97.31 68 ARG A C 1
ATOM 474 O O . ARG A 1 68 ? 48.891 3.645 -92.813 1.00 97.31 68 ARG A O 1
ATOM 481 N N . VAL A 1 69 ? 49.954 5.007 -94.269 1.00 97.81 69 VAL A N 1
ATOM 482 C CA . VAL A 1 69 ? 49.940 6.210 -93.424 1.00 97.81 69 VAL A CA 1
ATOM 483 C C . VAL A 1 69 ? 48.505 6.678 -93.211 1.00 97.81 69 VAL A C 1
ATOM 485 O O . VAL A 1 69 ? 48.106 6.827 -92.059 1.00 97.81 69 VAL A O 1
ATOM 488 N N . ASP A 1 70 ? 47.702 6.783 -94.266 1.00 97.56 70 ASP A N 1
ATOM 489 C CA . ASP A 1 70 ? 46.288 7.163 -94.177 1.00 97.56 70 ASP A CA 1
ATOM 490 C C . ASP A 1 70 ? 45.500 6.175 -93.311 1.00 97.56 70 ASP A C 1
ATOM 492 O O . ASP A 1 70 ? 44.732 6.565 -92.430 1.00 97.56 70 ASP A O 1
ATOM 496 N N . GLY A 1 71 ? 45.761 4.874 -93.463 1.00 97.56 71 GLY A N 1
ATOM 497 C CA . GLY A 1 71 ? 45.177 3.855 -92.598 1.00 97.56 71 GLY A CA 1
ATOM 498 C C . GLY A 1 71 ? 45.610 3.973 -91.130 1.00 97.56 71 GLY A C 1
ATOM 499 O O . GLY A 1 71 ? 44.845 3.617 -90.232 1.00 97.56 71 GLY A O 1
ATOM 500 N N . VAL A 1 72 ? 46.839 4.408 -90.843 1.00 97.56 72 VAL A N 1
ATOM 501 C CA . VAL A 1 72 ? 47.296 4.669 -89.466 1.00 97.56 72 VAL A CA 1
ATOM 502 C C . VAL A 1 72 ? 46.606 5.907 -88.902 1.00 97.56 72 VAL A C 1
ATOM 504 O O . VAL A 1 72 ? 46.135 5.844 -87.769 1.00 97.56 72 VAL A O 1
ATOM 507 N N . VAL A 1 73 ? 46.485 6.979 -89.689 1.00 97.62 73 VAL A N 1
ATOM 508 C CA . VAL A 1 73 ? 45.768 8.205 -89.305 1.00 97.62 73 VAL A CA 1
ATOM 509 C C . VAL A 1 73 ? 44.309 7.888 -88.980 1.00 97.62 73 VAL A C 1
ATOM 511 O O . VAL A 1 73 ? 43.861 8.176 -87.876 1.00 97.62 73 VAL A O 1
ATOM 514 N N . ALA A 1 74 ? 43.607 7.160 -89.852 1.00 97.00 74 ALA A N 1
ATOM 515 C CA . ALA A 1 74 ? 42.216 6.777 -89.614 1.00 97.00 74 ALA A CA 1
ATOM 516 C C . ALA A 1 74 ? 42.033 5.941 -88.332 1.00 97.00 74 ALA A C 1
ATOM 518 O O . ALA A 1 74 ? 41.076 6.128 -87.583 1.00 97.00 74 ALA A O 1
ATOM 519 N N . ARG A 1 75 ? 42.959 5.014 -88.039 1.00 97.81 75 ARG A N 1
ATOM 520 C CA . ARG A 1 75 ? 42.931 4.249 -86.778 1.00 97.81 75 ARG A CA 1
ATOM 521 C C . ARG A 1 75 ? 43.234 5.126 -85.565 1.00 97.81 75 ARG A C 1
ATOM 523 O O . ARG A 1 75 ? 42.653 4.894 -84.508 1.00 97.81 75 ARG A O 1
ATOM 530 N N . ALA A 1 76 ? 44.137 6.096 -85.705 1.00 97.62 76 ALA A N 1
ATOM 531 C CA . ALA A 1 76 ? 44.448 7.048 -84.648 1.00 97.62 76 ALA A CA 1
ATOM 532 C C . ALA A 1 76 ? 43.225 7.914 -84.314 1.00 97.62 76 ALA A C 1
ATOM 534 O O . ALA A 1 76 ? 42.908 8.048 -83.137 1.00 97.62 76 ALA A O 1
ATOM 535 N N . ASP A 1 77 ? 42.484 8.393 -85.315 1.00 97.94 77 ASP A N 1
ATOM 536 C CA . ASP A 1 77 ? 41.257 9.173 -85.109 1.00 97.94 77 ASP A CA 1
ATOM 537 C C . ASP A 1 77 ? 40.183 8.371 -84.357 1.00 97.94 77 ASP A C 1
ATOM 539 O O . ASP A 1 77 ? 39.588 8.857 -83.393 1.00 97.94 77 ASP A O 1
ATOM 543 N N . VAL A 1 78 ? 39.976 7.102 -84.732 1.00 98.12 78 VAL A N 1
ATOM 544 C CA . VAL A 1 78 ? 39.050 6.201 -84.018 1.00 98.12 78 VAL A CA 1
ATOM 545 C C . VAL A 1 78 ? 39.491 5.976 -82.568 1.00 98.12 78 VAL A C 1
ATOM 547 O O . VAL A 1 78 ? 38.659 5.969 -81.654 1.00 98.12 78 VAL A O 1
ATOM 550 N N . LEU A 1 79 ? 40.794 5.793 -82.336 1.00 97.56 79 LEU A N 1
ATOM 551 C CA . LEU A 1 79 ? 41.335 5.625 -80.989 1.00 97.56 79 LEU A CA 1
ATOM 552 C C . LEU A 1 79 ? 41.139 6.891 -80.149 1.00 97.56 79 LEU A C 1
ATOM 554 O O . LEU A 1 79 ? 40.726 6.777 -78.998 1.00 97.56 79 LEU A O 1
ATOM 558 N N . ILE A 1 80 ? 41.385 8.074 -80.717 1.00 97.88 80 ILE A N 1
ATOM 559 C CA . ILE A 1 80 ? 41.159 9.361 -80.048 1.00 97.88 80 ILE A CA 1
ATOM 560 C C . ILE A 1 80 ? 39.693 9.476 -79.626 1.00 97.88 80 ILE A C 1
ATOM 562 O O . ILE A 1 80 ? 39.433 9.685 -78.445 1.00 97.88 80 ILE A O 1
ATOM 566 N N . GLY A 1 81 ? 38.741 9.219 -80.530 1.00 97.69 81 GLY A N 1
ATOM 567 C CA . GLY A 1 81 ? 37.314 9.259 -80.189 1.00 97.69 81 GLY A CA 1
ATOM 568 C C . GLY A 1 81 ? 36.919 8.252 -79.098 1.00 97.69 81 GLY A C 1
ATOM 569 O O . GLY A 1 81 ? 36.107 8.553 -78.226 1.00 97.69 81 GLY A O 1
ATOM 570 N N . THR A 1 82 ? 37.538 7.067 -79.088 1.00 97.88 82 THR A N 1
ATOM 571 C CA . THR A 1 82 ? 37.325 6.069 -78.024 1.00 97.88 82 THR A CA 1
ATOM 572 C C . THR A 1 82 ? 37.869 6.557 -76.679 1.00 97.88 82 THR A C 1
ATOM 574 O O . THR A 1 82 ? 37.198 6.424 -75.658 1.00 97.88 82 THR A O 1
ATOM 577 N N . VAL A 1 83 ? 39.072 7.141 -76.666 1.00 97.75 83 VAL A N 1
ATOM 578 C CA . VAL A 1 83 ? 39.695 7.701 -75.457 1.00 97.75 83 VAL A CA 1
ATOM 579 C C . VAL A 1 83 ? 38.874 8.868 -74.912 1.00 97.75 83 VAL A C 1
ATOM 581 O O . VAL A 1 83 ? 38.661 8.940 -73.704 1.00 97.75 83 VAL A O 1
ATOM 584 N N . GLU A 1 84 ? 38.370 9.744 -75.780 1.00 97.56 84 GLU A N 1
ATOM 585 C CA . GLU A 1 84 ? 37.472 10.837 -75.396 1.00 97.56 84 GLU A CA 1
ATOM 586 C C . GLU A 1 84 ? 36.169 10.312 -74.777 1.00 97.56 84 GLU A C 1
ATOM 588 O O . GLU A 1 84 ? 35.745 10.812 -73.734 1.00 97.56 84 GLU A O 1
ATOM 593 N N . GLY A 1 85 ? 35.576 9.257 -75.349 1.00 97.56 85 GLY A N 1
ATOM 594 C CA . GLY A 1 85 ? 34.391 8.598 -74.793 1.00 97.56 85 GLY A CA 1
ATOM 595 C C . GLY A 1 85 ? 34.634 8.002 -73.403 1.00 97.56 85 GLY A C 1
ATOM 596 O O . GLY A 1 85 ? 33.877 8.273 -72.472 1.00 97.56 85 GLY A O 1
ATOM 597 N N . VAL A 1 86 ? 35.733 7.261 -73.232 1.00 97.25 86 VAL A N 1
ATOM 598 C CA . VAL A 1 86 ? 36.129 6.697 -71.928 1.00 97.25 86 VAL A CA 1
ATOM 599 C C . VAL A 1 86 ? 36.408 7.804 -70.907 1.00 97.25 86 VAL A C 1
ATOM 601 O O . VAL A 1 86 ? 36.028 7.680 -69.745 1.00 97.25 86 VAL A O 1
ATOM 604 N N . ALA A 1 87 ? 37.047 8.902 -71.316 1.00 96.00 87 ALA A N 1
ATOM 605 C CA . ALA A 1 87 ? 37.308 10.038 -70.435 1.00 96.00 87 ALA A CA 1
ATOM 606 C C . ALA A 1 87 ? 36.010 10.740 -69.992 1.00 96.00 87 ALA A C 1
ATOM 608 O O . ALA A 1 87 ? 35.893 11.145 -68.830 1.00 96.00 87 ALA A O 1
ATOM 609 N N . ALA A 1 88 ? 35.026 10.856 -70.889 1.00 96.75 88 ALA A N 1
ATOM 610 C CA . ALA A 1 88 ? 33.711 11.404 -70.571 1.00 96.75 88 ALA A CA 1
ATOM 611 C C . ALA A 1 88 ? 32.951 10.516 -69.571 1.00 96.75 88 ALA A C 1
ATOM 613 O O . ALA A 1 88 ? 32.475 11.018 -68.553 1.00 96.75 88 ALA A O 1
ATOM 614 N N . GLU A 1 89 ? 32.913 9.200 -69.799 1.00 97.38 89 GLU A N 1
ATOM 615 C CA . GLU A 1 89 ? 32.284 8.238 -68.885 1.00 97.38 89 GLU A CA 1
ATOM 616 C C . GLU A 1 89 ? 32.977 8.221 -67.514 1.00 97.38 89 GLU A C 1
ATOM 618 O O . GLU A 1 89 ? 32.319 8.279 -66.476 1.00 97.38 89 GLU A O 1
ATOM 623 N N . ALA A 1 90 ? 34.313 8.243 -67.484 1.00 95.62 90 ALA A N 1
ATOM 624 C CA . ALA A 1 90 ? 35.068 8.344 -66.238 1.00 95.62 90 ALA A CA 1
ATOM 625 C C . ALA A 1 90 ? 34.729 9.631 -65.463 1.00 95.62 90 ALA A C 1
ATOM 627 O O . ALA A 1 90 ? 34.586 9.599 -64.240 1.00 95.62 90 ALA A O 1
ATOM 628 N N . THR A 1 91 ? 34.559 10.755 -66.166 1.00 96.25 91 THR A N 1
ATOM 629 C CA . THR A 1 91 ? 34.142 12.030 -65.560 1.00 96.25 91 THR A CA 1
ATOM 630 C C . THR A 1 91 ? 32.733 11.934 -64.973 1.00 96.25 91 THR A C 1
ATOM 632 O O . THR A 1 91 ? 32.500 12.429 -63.869 1.00 96.25 91 THR A O 1
ATOM 635 N N . GLU A 1 92 ? 31.803 11.263 -65.656 1.00 97.00 92 GLU A N 1
ATOM 636 C CA . GLU A 1 92 ? 30.453 11.024 -65.143 1.00 97.00 92 GLU A CA 1
ATOM 637 C C . GLU A 1 92 ? 30.473 10.149 -63.883 1.00 97.00 92 GLU A C 1
ATOM 639 O O . GLU A 1 92 ? 29.885 10.527 -62.868 1.00 97.00 92 GLU A O 1
ATOM 644 N N . VAL A 1 93 ? 31.201 9.028 -63.905 1.00 95.75 93 VAL A N 1
ATOM 645 C CA . VAL A 1 93 ? 31.348 8.132 -62.746 1.00 95.75 93 VAL A CA 1
ATOM 646 C C . VAL A 1 93 ? 31.920 8.891 -61.550 1.00 95.75 93 VAL A C 1
ATOM 648 O O . VAL A 1 93 ? 31.359 8.828 -60.455 1.00 95.75 93 VAL A O 1
ATOM 651 N N . VAL A 1 94 ? 32.987 9.673 -61.749 1.00 95.94 94 VAL A N 1
ATOM 652 C CA . VAL A 1 94 ? 33.558 10.530 -60.695 1.00 95.94 94 VAL A CA 1
ATOM 653 C C . VAL A 1 94 ? 32.530 11.557 -60.203 1.00 95.94 94 VAL A C 1
ATOM 655 O O . VAL A 1 94 ? 32.427 11.795 -58.997 1.00 95.94 94 VAL A O 1
ATOM 658 N N . GLY A 1 95 ? 31.719 12.118 -61.103 1.00 95.25 95 GLY A N 1
ATOM 659 C CA . GLY A 1 95 ? 30.612 13.012 -60.765 1.00 95.25 95 GLY A CA 1
ATOM 660 C C . GLY A 1 95 ? 29.536 12.356 -59.890 1.00 95.25 95 GLY A C 1
ATOM 661 O O . GLY A 1 95 ? 29.002 13.008 -58.993 1.00 95.25 95 GLY A O 1
ATOM 662 N N . GLN A 1 96 ? 29.252 11.065 -60.087 1.00 97.00 96 GLN A N 1
ATOM 663 C CA . GLN A 1 96 ? 28.268 10.305 -59.306 1.00 97.00 96 GLN A CA 1
ATOM 664 C C . GLN A 1 96 ? 28.772 9.898 -57.909 1.00 97.00 96 GLN A C 1
ATOM 666 O O . GLN A 1 96 ? 27.959 9.735 -56.993 1.00 97.00 96 GLN A O 1
ATOM 671 N N . VAL A 1 97 ? 30.091 9.782 -57.705 1.00 97.62 97 VAL A N 1
ATOM 672 C CA . VAL A 1 97 ? 30.684 9.398 -56.408 1.00 97.62 97 VAL A CA 1
ATOM 673 C C . VAL A 1 97 ? 30.316 10.386 -55.300 1.00 97.62 97 VAL A C 1
ATOM 675 O O . VAL A 1 97 ? 29.961 9.965 -54.199 1.00 97.62 97 VAL A O 1
ATOM 678 N N . ARG A 1 98 ? 30.354 11.696 -55.574 1.00 95.56 98 ARG A N 1
ATOM 679 C CA . ARG A 1 98 ? 30.096 12.719 -54.549 1.00 95.56 98 ARG A CA 1
ATOM 680 C C . ARG A 1 98 ? 28.653 12.675 -54.007 1.00 95.56 98 ARG A C 1
ATOM 682 O O . ARG A 1 98 ? 28.511 12.539 -52.797 1.00 95.56 98 ARG A O 1
ATOM 689 N N . PRO A 1 99 ? 27.590 12.667 -54.835 1.00 97.25 99 PRO A N 1
ATOM 690 C CA . PRO A 1 99 ? 26.221 12.481 -54.348 1.00 97.25 99 PRO A CA 1
ATOM 691 C C . PRO A 1 99 ? 25.996 11.175 -53.577 1.00 97.25 99 PRO A C 1
ATOM 693 O O . PRO A 1 99 ? 25.158 11.130 -52.680 1.00 97.25 99 PRO A O 1
ATOM 696 N N . VAL A 1 100 ? 26.690 10.087 -53.930 1.00 97.75 100 VAL A N 1
ATOM 697 C CA . VAL A 1 100 ? 26.610 8.825 -53.173 1.00 97.75 100 VAL A CA 1
ATOM 698 C C . VAL A 1 100 ? 27.260 8.978 -51.799 1.00 97.75 100 VAL A C 1
ATOM 700 O O . VAL A 1 100 ? 26.666 8.557 -50.809 1.00 97.75 100 VAL A O 1
ATOM 703 N N . ALA A 1 101 ? 28.429 9.617 -51.726 1.00 96.50 101 ALA A N 1
ATOM 704 C CA . ALA A 1 101 ? 29.102 9.907 -50.463 1.00 96.50 101 ALA A CA 1
ATOM 705 C C . ALA A 1 101 ? 28.259 10.822 -49.559 1.00 96.50 101 ALA A C 1
ATOM 707 O O . ALA A 1 101 ? 28.111 10.527 -48.375 1.00 96.50 101 ALA A O 1
ATOM 708 N N . ASP A 1 102 ? 27.637 11.863 -50.121 1.00 97.69 102 ASP A N 1
ATOM 709 C CA . ASP A 1 102 ? 26.760 12.778 -49.381 1.00 97.69 102 ASP A CA 1
ATOM 710 C C . ASP A 1 102 ? 25.539 12.029 -48.809 1.00 97.69 102 ASP A C 1
ATOM 712 O O . ASP A 1 102 ? 25.254 12.109 -47.615 1.00 97.69 102 ASP A O 1
ATOM 716 N N . ARG A 1 103 ? 24.871 11.189 -49.616 1.00 98.31 103 ARG A N 1
ATOM 717 C CA . ARG A 1 103 ? 23.751 10.350 -49.139 1.00 98.31 103 ARG A CA 1
ATOM 718 C C . ARG A 1 103 ? 24.177 9.345 -48.069 1.00 98.31 103 ARG A C 1
ATOM 720 O O . ARG A 1 103 ? 23.397 9.053 -47.163 1.00 98.31 103 ARG A O 1
ATOM 727 N N . ALA A 1 104 ? 25.378 8.780 -48.185 1.00 97.81 104 ALA A N 1
ATOM 728 C CA . ALA A 1 104 ? 25.914 7.868 -47.182 1.00 97.81 104 ALA A CA 1
ATOM 729 C C . ALA A 1 104 ? 26.168 8.599 -45.855 1.00 97.81 104 ALA A C 1
ATOM 731 O O . ALA A 1 104 ? 25.811 8.073 -44.802 1.00 97.81 104 ALA A O 1
ATOM 732 N N . ALA A 1 105 ? 26.712 9.819 -45.901 1.00 97.50 105 ALA A N 1
ATOM 733 C CA . ALA A 1 105 ? 26.893 10.658 -44.720 1.00 97.50 105 ALA A CA 1
ATOM 734 C C . ALA A 1 105 ? 25.547 11.005 -44.058 1.00 97.50 105 ALA A C 1
ATOM 736 O O . ALA A 1 105 ? 25.392 10.801 -42.854 1.00 97.50 105 ALA A O 1
ATOM 737 N N . ASP A 1 106 ? 24.546 11.410 -44.845 1.00 98.38 106 ASP A N 1
ATOM 738 C CA . ASP A 1 106 ? 23.192 11.683 -44.345 1.00 98.38 106 ASP A CA 1
ATOM 739 C C . ASP A 1 106 ? 22.567 10.451 -43.675 1.00 98.38 106 ASP A C 1
ATOM 741 O O . ASP A 1 106 ? 21.933 10.555 -42.621 1.00 98.38 106 ASP A O 1
ATOM 745 N N . LEU A 1 107 ? 22.744 9.262 -44.264 1.00 98.38 107 LEU A N 1
ATOM 746 C CA . LEU A 1 107 ? 22.252 8.016 -43.681 1.00 98.38 107 LEU A CA 1
ATOM 747 C C . LEU A 1 107 ? 22.921 7.728 -42.334 1.00 98.38 107 LEU A C 1
ATOM 749 O O . LEU A 1 107 ? 22.222 7.373 -41.387 1.00 98.38 107 LEU A O 1
ATOM 753 N N . VAL A 1 108 ? 24.239 7.913 -42.231 1.00 98.50 108 VAL A N 1
ATOM 754 C CA . VAL A 1 108 ? 24.970 7.750 -40.966 1.00 98.50 108 VAL A CA 1
ATOM 755 C C . VAL A 1 108 ? 24.421 8.703 -39.905 1.00 98.50 108 VAL A C 1
ATOM 757 O O . VAL A 1 108 ? 24.107 8.256 -38.805 1.00 98.50 108 VAL A O 1
ATOM 760 N N . THR A 1 109 ? 24.207 9.980 -40.234 1.00 98.44 109 THR A N 1
ATOM 761 C CA . THR A 1 109 ? 23.606 10.948 -39.301 1.00 98.44 109 THR A CA 1
ATOM 762 C C . THR A 1 109 ? 22.214 10.514 -38.837 1.00 98.44 109 THR A C 1
ATOM 764 O O . THR A 1 109 ? 21.911 10.591 -37.647 1.00 98.44 109 THR A O 1
ATOM 767 N N . ARG A 1 110 ? 21.366 10.016 -39.746 1.00 98.50 110 ARG A N 1
ATOM 768 C CA . ARG A 1 110 ? 20.018 9.535 -39.395 1.00 98.50 110 ARG A CA 1
ATOM 769 C C . ARG A 1 110 ? 20.062 8.291 -38.511 1.00 98.50 110 ARG A C 1
ATOM 771 O O . ARG A 1 110 ? 19.283 8.207 -37.569 1.00 98.50 110 ARG A O 1
ATOM 778 N N . VAL A 1 111 ? 20.962 7.348 -38.792 1.00 98.56 111 VAL A N 1
ATOM 779 C CA . VAL A 1 111 ? 21.147 6.142 -37.968 1.00 98.56 111 VAL A CA 1
ATOM 780 C C . VAL A 1 111 ? 21.609 6.513 -36.561 1.00 98.56 111 VAL A C 1
ATOM 782 O O . VAL A 1 111 ? 21.058 5.984 -35.599 1.00 98.56 111 VAL A O 1
ATOM 785 N N . SER A 1 112 ? 22.544 7.457 -36.426 1.00 97.88 112 SER A N 1
ATOM 786 C CA . SER A 1 112 ? 22.964 7.964 -35.116 1.00 97.88 112 SER A CA 1
ATOM 787 C C . SER A 1 112 ? 21.802 8.608 -34.357 1.00 97.88 112 SER A C 1
ATOM 789 O O . SER A 1 112 ? 21.583 8.271 -33.200 1.00 97.88 112 SER A O 1
ATOM 791 N N . GLY A 1 113 ? 20.989 9.439 -35.020 1.00 98.25 113 GLY A N 1
ATOM 792 C CA . GLY A 1 113 ? 19.802 10.034 -34.394 1.00 98.25 113 GLY A CA 1
ATOM 793 C C . GLY A 1 113 ? 18.786 8.992 -33.915 1.00 98.25 113 GLY A C 1
ATOM 794 O O . GLY A 1 113 ? 18.285 9.082 -32.799 1.00 98.25 113 GLY A O 1
ATOM 795 N N . VAL A 1 114 ? 18.535 7.945 -34.710 1.00 98.50 114 VAL A N 1
ATOM 796 C CA . VAL A 1 114 ? 17.667 6.827 -34.297 1.00 98.50 114 VAL A CA 1
ATOM 797 C C . VAL A 1 114 ? 18.250 6.073 -33.096 1.00 98.50 114 VAL A C 1
ATOM 799 O O . VAL A 1 114 ? 17.496 5.651 -32.219 1.00 98.50 114 VAL A O 1
ATOM 802 N N . ALA A 1 115 ? 19.572 5.896 -33.030 1.00 98.06 115 ALA A N 1
ATOM 803 C CA . ALA A 1 115 ? 20.230 5.251 -31.894 1.00 98.06 115 ALA A CA 1
ATOM 804 C C . ALA A 1 115 ? 20.128 6.092 -30.606 1.00 98.06 115 ALA A C 1
ATOM 806 O O . ALA A 1 115 ? 19.875 5.541 -29.528 1.00 98.06 115 ALA A O 1
ATOM 807 N N . ASP A 1 116 ? 20.256 7.415 -30.717 1.00 98.56 116 ASP A N 1
ATOM 808 C CA . ASP A 1 116 ? 20.067 8.347 -29.602 1.00 98.56 116 ASP A CA 1
ATOM 809 C C . ASP A 1 116 ? 18.612 8.329 -29.106 1.00 98.56 116 ASP A C 1
ATOM 811 O O . ASP A 1 116 ? 18.362 8.180 -27.906 1.00 98.56 116 ASP A O 1
ATOM 815 N N . ASP A 1 117 ? 17.641 8.374 -30.023 1.00 98.50 117 ASP A N 1
ATOM 816 C CA . ASP A 1 117 ? 16.213 8.277 -29.700 1.00 98.50 117 ASP A CA 1
ATOM 817 C C . ASP A 1 117 ? 15.874 6.945 -29.015 1.00 98.50 117 ASP A C 1
ATOM 819 O O . ASP A 1 117 ? 15.156 6.919 -28.010 1.00 98.50 117 ASP A O 1
ATOM 823 N N . ALA A 1 118 ? 16.419 5.830 -29.515 1.00 98.38 118 ALA A N 1
ATOM 824 C CA . ALA A 1 118 ? 16.247 4.514 -28.906 1.00 98.38 118 ALA A CA 1
ATOM 825 C C . ALA A 1 118 ? 16.813 4.474 -27.478 1.00 98.38 118 ALA A C 1
ATOM 827 O O . ALA A 1 118 ? 16.159 3.963 -26.566 1.00 98.38 118 ALA A O 1
ATOM 828 N N . THR A 1 119 ? 17.985 5.072 -27.254 1.00 98.38 119 THR A N 1
ATOM 829 C CA . THR A 1 119 ? 18.589 5.203 -25.918 1.00 98.38 119 THR A CA 1
ATOM 830 C C . THR A 1 119 ? 17.714 6.052 -24.988 1.00 98.38 119 THR A C 1
ATOM 832 O O . THR A 1 119 ? 17.490 5.694 -23.825 1.00 98.38 119 THR A O 1
ATOM 835 N N . GLY A 1 120 ? 17.146 7.146 -25.502 1.00 98.50 120 GLY A N 1
ATOM 836 C CA . GLY A 1 120 ? 16.197 7.986 -24.774 1.00 98.50 120 GLY A CA 1
ATOM 837 C C . GLY A 1 120 ? 14.912 7.244 -24.395 1.00 98.50 120 GLY A C 1
ATOM 838 O O . GLY A 1 120 ? 14.430 7.376 -23.267 1.00 98.50 120 GLY A O 1
ATOM 839 N N . LEU A 1 121 ? 14.371 6.421 -25.298 1.00 98.62 121 LEU A N 1
ATOM 840 C CA . LEU A 1 121 ? 13.210 5.572 -25.022 1.00 98.62 121 LEU A CA 1
ATOM 841 C C . LEU A 1 121 ? 13.511 4.513 -23.961 1.00 98.62 121 LEU A C 1
ATOM 843 O O . LEU A 1 121 ? 12.713 4.363 -23.040 1.00 98.62 121 LEU A O 1
ATOM 847 N N . ILE A 1 122 ? 14.659 3.834 -24.039 1.00 98.69 122 ILE A N 1
ATOM 848 C CA . ILE A 1 122 ? 15.087 2.865 -23.016 1.00 98.69 122 ILE A CA 1
ATOM 849 C C . ILE A 1 122 ? 15.150 3.542 -21.644 1.00 98.69 122 ILE A C 1
ATOM 851 O O . ILE A 1 122 ? 14.585 3.029 -20.683 1.00 98.69 122 ILE A O 1
ATOM 855 N N . THR A 1 123 ? 15.752 4.731 -21.564 1.00 98.56 123 THR A N 1
ATOM 856 C CA . THR A 1 123 ? 15.841 5.499 -20.311 1.00 98.56 123 THR A CA 1
ATOM 857 C C . THR A 1 123 ? 14.456 5.829 -19.744 1.00 98.56 123 THR A C 1
ATOM 859 O O . THR A 1 123 ? 14.216 5.655 -18.550 1.00 98.56 123 THR A O 1
ATOM 862 N N . ARG A 1 124 ? 13.513 6.261 -20.594 1.00 98.56 124 ARG A N 1
ATOM 863 C CA . ARG A 1 124 ? 12.129 6.546 -20.175 1.00 98.56 124 ARG A CA 1
ATOM 864 C C . ARG A 1 124 ? 11.397 5.291 -19.705 1.00 98.56 124 ARG A C 1
ATOM 866 O O . ARG A 1 124 ? 10.690 5.355 -18.706 1.00 98.56 124 ARG A O 1
ATOM 873 N N . VAL A 1 125 ? 11.562 4.167 -20.403 1.00 98.75 125 VAL A N 1
ATOM 874 C CA . VAL A 1 125 ? 10.948 2.882 -20.029 1.00 98.75 125 VAL A CA 1
ATOM 875 C C . VAL A 1 125 ? 11.465 2.409 -18.673 1.00 98.75 125 VAL A C 1
ATOM 877 O O . VAL A 1 125 ? 10.659 2.005 -17.840 1.00 98.75 125 VAL A O 1
ATOM 880 N N . SER A 1 126 ? 12.772 2.517 -18.422 1.00 98.12 126 SER A N 1
ATOM 881 C CA . SER A 1 126 ? 13.348 2.209 -17.110 1.00 98.12 126 SER A CA 1
ATOM 882 C C . SER A 1 126 ? 12.761 3.099 -16.013 1.00 98.12 126 SER A C 1
ATOM 884 O O . SER A 1 126 ? 12.322 2.580 -14.995 1.00 98.12 126 SER A O 1
ATOM 886 N N . GLY A 1 127 ? 12.639 4.411 -16.254 1.00 98.50 127 GLY A N 1
ATOM 887 C CA . GLY A 1 127 ? 12.008 5.324 -15.294 1.00 98.50 127 GLY A CA 1
ATOM 888 C C . GLY A 1 127 ? 10.551 4.960 -14.982 1.00 98.50 127 GLY A C 1
ATOM 889 O O . GLY A 1 127 ? 10.158 4.916 -13.822 1.00 98.50 127 GLY A O 1
ATOM 890 N N . VAL A 1 128 ? 9.759 4.608 -16.001 1.00 98.62 128 VAL A N 1
ATOM 891 C CA . VAL A 1 128 ? 8.376 4.132 -15.804 1.00 98.62 128 VAL A CA 1
ATOM 892 C C . VAL A 1 128 ? 8.335 2.824 -15.003 1.00 98.62 128 VAL A C 1
ATOM 894 O O . VAL A 1 128 ? 7.431 2.635 -14.189 1.00 98.62 128 VAL A O 1
ATOM 897 N N . ALA A 1 129 ? 9.293 1.916 -15.211 1.00 98.31 129 ALA A N 1
ATOM 898 C CA . ALA A 1 129 ? 9.382 0.673 -14.449 1.00 98.31 129 ALA A CA 1
ATOM 899 C C . ALA A 1 129 ? 9.722 0.926 -12.968 1.00 98.31 129 ALA A C 1
ATOM 901 O O . ALA A 1 129 ? 9.100 0.318 -12.092 1.00 98.31 129 ALA A O 1
ATOM 902 N N . ASP A 1 130 ? 10.637 1.856 -12.685 1.00 98.62 130 ASP A N 1
ATOM 903 C CA . ASP A 1 130 ? 10.998 2.264 -11.322 1.00 98.62 130 ASP A CA 1
ATOM 904 C C . ASP A 1 130 ? 9.811 2.925 -10.594 1.00 98.62 130 ASP A C 1
ATOM 906 O O . ASP A 1 130 ? 9.504 2.595 -9.439 1.00 98.62 130 ASP A O 1
ATOM 910 N N . ASP A 1 131 ? 9.079 3.805 -11.286 1.00 98.62 131 ASP A N 1
ATOM 911 C CA . ASP A 1 131 ? 7.860 4.439 -10.771 1.00 98.62 131 ASP A CA 1
ATOM 912 C C . ASP A 1 131 ? 6.770 3.401 -10.467 1.00 98.62 131 ASP A C 1
ATOM 914 O O . ASP A 1 131 ? 6.130 3.446 -9.410 1.00 98.62 131 ASP A O 1
ATOM 918 N N . ALA A 1 132 ? 6.575 2.425 -11.361 1.00 98.38 132 ALA A N 1
ATOM 919 C CA . ALA A 1 132 ? 5.632 1.331 -11.153 1.00 98.38 132 ALA A CA 1
ATOM 920 C C . ALA A 1 132 ? 6.013 0.475 -9.933 1.00 98.38 132 ALA A C 1
ATOM 922 O O . ALA A 1 132 ? 5.146 0.155 -9.116 1.00 98.38 132 ALA A O 1
ATOM 923 N N . GLY A 1 133 ? 7.300 0.156 -9.755 1.00 98.25 133 GLY A N 1
ATOM 924 C CA . GLY A 1 133 ? 7.796 -0.555 -8.571 1.00 98.25 133 GLY A CA 1
ATOM 925 C C . GLY A 1 133 ? 7.562 0.223 -7.270 1.00 98.25 133 GLY A C 1
ATOM 926 O O . GLY A 1 133 ? 7.119 -0.339 -6.260 1.00 98.25 133 GLY A O 1
ATOM 927 N N . SER A 1 134 ? 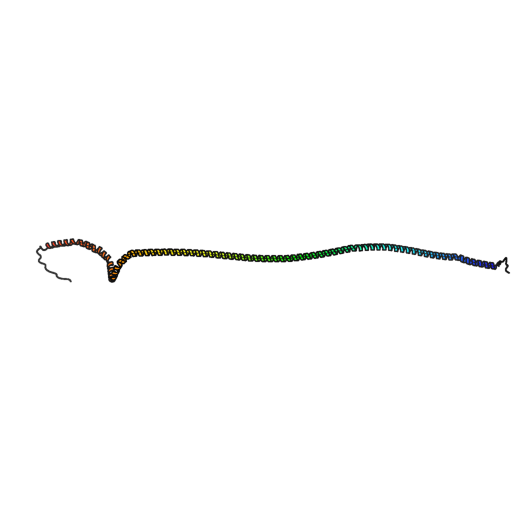7.767 1.540 -7.309 1.00 98.56 134 SER A N 1
ATOM 928 C CA . SER A 1 134 ? 7.489 2.433 -6.179 1.00 98.56 134 SER A CA 1
ATOM 929 C C . SER A 1 134 ? 5.994 2.487 -5.844 1.00 98.56 134 SER A C 1
ATOM 931 O O . SER A 1 134 ? 5.615 2.454 -4.671 1.00 98.56 134 SER A O 1
ATOM 933 N N . LEU A 1 135 ? 5.123 2.526 -6.858 1.00 98.62 135 LEU A N 1
ATOM 934 C CA . LEU A 1 135 ? 3.672 2.505 -6.671 1.00 98.62 135 LEU A CA 1
ATOM 935 C C . LEU A 1 135 ? 3.194 1.182 -6.066 1.00 98.62 135 LEU A C 1
ATOM 937 O O . LEU A 1 135 ? 2.394 1.210 -5.134 1.00 98.62 135 LEU A O 1
ATOM 941 N N . ILE A 1 136 ? 3.707 0.045 -6.544 1.00 98.69 136 ILE A N 1
ATOM 942 C CA . ILE A 1 136 ? 3.401 -1.279 -5.981 1.00 98.69 136 ILE A CA 1
ATOM 943 C C . ILE A 1 136 ? 3.756 -1.315 -4.492 1.00 98.69 136 ILE A C 1
ATOM 945 O O . ILE A 1 136 ? 2.920 -1.690 -3.677 1.00 98.69 136 ILE A O 1
ATOM 949 N N . THR A 1 137 ? 4.951 -0.844 -4.125 1.00 98.56 137 THR A N 1
ATOM 950 C CA . THR A 1 137 ? 5.388 -0.778 -2.720 1.00 98.56 137 THR A CA 1
ATOM 951 C C . THR A 1 137 ? 4.427 0.054 -1.864 1.00 98.56 137 THR A C 1
ATOM 953 O O . THR A 1 137 ? 4.039 -0.364 -0.775 1.00 98.56 137 THR A O 1
ATOM 956 N N . ARG A 1 138 ? 3.983 1.212 -2.370 1.00 98.56 138 ARG A N 1
ATOM 957 C CA . ARG A 1 138 ? 3.012 2.070 -1.670 1.00 98.56 138 ARG A CA 1
ATOM 958 C C . ARG A 1 138 ? 1.647 1.401 -1.516 1.00 98.56 138 ARG A C 1
ATOM 960 O O . ARG A 1 138 ? 1.048 1.509 -0.453 1.00 98.56 138 ARG A O 1
ATOM 967 N N . VAL A 1 139 ? 1.153 0.731 -2.557 1.00 98.69 139 VAL A N 1
ATOM 968 C CA . VAL A 1 139 ? -0.131 0.013 -2.520 1.00 98.69 139 VAL A CA 1
ATOM 969 C C . VAL A 1 139 ? -0.086 -1.129 -1.505 1.00 98.69 139 VAL A C 1
ATOM 971 O O . VAL A 1 139 ? -1.034 -1.279 -0.739 1.00 98.69 139 VAL A O 1
ATOM 974 N N . SER A 1 140 ? 1.017 -1.878 -1.446 1.00 98.19 140 SER A N 1
ATOM 975 C CA . SER A 1 140 ? 1.216 -2.915 -0.429 1.00 98.19 140 SER A CA 1
ATOM 976 C C . SER A 1 140 ? 1.187 -2.335 0.986 1.00 98.19 140 SER A C 1
ATOM 978 O O . SER A 1 140 ? 0.468 -2.860 1.829 1.00 98.19 140 SER A O 1
ATOM 980 N N . GLY A 1 141 ? 1.869 -1.209 1.228 1.00 98.56 141 GLY A N 1
ATOM 981 C CA . GLY A 1 141 ? 1.824 -0.532 2.530 1.00 98.56 141 GLY A CA 1
ATOM 982 C C . GLY A 1 141 ? 0.409 -0.093 2.928 1.00 98.56 141 GLY A C 1
ATOM 983 O O . GLY A 1 141 ? -0.034 -0.359 4.038 1.00 98.56 141 GLY A O 1
ATOM 984 N N . VAL A 1 142 ? -0.355 0.489 1.996 1.00 98.62 142 VAL A N 1
ATOM 985 C CA . VAL A 1 142 ? -1.762 0.857 2.246 1.00 98.62 142 VAL A CA 1
ATOM 986 C C . VAL A 1 142 ? -2.626 -0.370 2.566 1.00 98.62 142 VAL A C 1
ATOM 988 O O . VAL A 1 142 ? -3.523 -0.284 3.403 1.00 98.62 142 VAL A O 1
ATOM 991 N N . ALA A 1 143 ? -2.379 -1.511 1.916 1.00 98.19 143 ALA A N 1
ATOM 992 C CA . ALA A 1 143 ? -3.103 -2.748 2.199 1.00 98.19 143 ALA A CA 1
ATOM 993 C C . ALA A 1 143 ? -2.787 -3.298 3.604 1.00 98.19 143 ALA A C 1
ATOM 995 O O . ALA A 1 143 ? -3.700 -3.736 4.303 1.00 98.19 143 ALA A O 1
ATOM 996 N N . GLU A 1 144 ? -1.525 -3.232 4.036 1.00 98.56 144 GLU A N 1
ATOM 997 C CA . GLU A 1 144 ? -1.101 -3.613 5.392 1.00 98.56 144 GLU A CA 1
ATOM 998 C C . GLU A 1 144 ? -1.718 -2.701 6.463 1.00 98.56 144 GLU A C 1
ATOM 1000 O O . GLU A 1 144 ? -2.243 -3.188 7.469 1.00 98.56 144 GLU A O 1
ATOM 1005 N N . ASP A 1 145 ? -1.730 -1.387 6.225 1.00 98.56 145 ASP A N 1
ATOM 1006 C CA . ASP A 1 145 ? -2.368 -0.411 7.113 1.00 98.56 145 ASP A CA 1
ATOM 1007 C C . ASP A 1 145 ? -3.880 -0.660 7.233 1.00 98.56 145 ASP A C 1
ATOM 1009 O O . ASP A 1 145 ? -4.447 -0.610 8.330 1.00 98.56 145 ASP A O 1
ATOM 1013 N N . ALA A 1 146 ? -4.544 -0.970 6.114 1.00 98.44 146 ALA A N 1
ATOM 1014 C CA . ALA A 1 146 ? -5.967 -1.292 6.093 1.00 98.44 146 ALA A CA 1
ATOM 1015 C C . ALA A 1 146 ? -6.280 -2.564 6.901 1.00 98.44 146 ALA A C 1
ATOM 1017 O O . ALA A 1 146 ? -7.234 -2.565 7.682 1.00 98.44 146 ALA A O 1
ATOM 1018 N N . ASP A 1 147 ? -5.467 -3.618 6.778 1.00 98.50 147 ASP A N 1
ATOM 1019 C CA . ASP A 1 147 ? -5.593 -4.817 7.617 1.00 98.50 147 ASP A CA 1
ATOM 1020 C C . ASP A 1 147 ? -5.398 -4.488 9.109 1.00 98.50 147 ASP A C 1
ATOM 1022 O O . ASP A 1 147 ? -6.185 -4.909 9.962 1.00 98.50 147 ASP A O 1
ATOM 1026 N N . GLY A 1 148 ? -4.396 -3.664 9.434 1.00 98.56 148 GLY A N 1
ATOM 1027 C CA . GLY A 1 148 ? -4.170 -3.170 10.794 1.00 98.56 148 GLY A CA 1
ATOM 1028 C C . GLY A 1 148 ? -5.377 -2.425 11.374 1.00 98.56 148 GLY A C 1
ATOM 1029 O O . GLY A 1 148 ? -5.759 -2.647 12.531 1.00 98.56 148 GLY A O 1
ATOM 1030 N N . LEU A 1 149 ? -6.027 -1.586 10.566 1.00 98.50 149 LEU A N 1
ATOM 1031 C CA . LEU A 1 149 ? -7.241 -0.879 10.964 1.00 98.50 149 LEU A CA 1
ATOM 1032 C C . LEU A 1 149 ? -8.410 -1.845 11.200 1.00 98.50 149 LEU A C 1
ATOM 1034 O O . LEU A 1 149 ? -9.095 -1.723 12.215 1.00 98.50 149 LEU A O 1
ATOM 1038 N N . VAL A 1 150 ? -8.615 -2.832 10.322 1.00 98.62 150 VAL A N 1
ATOM 1039 C CA . VAL A 1 150 ? -9.665 -3.856 10.485 1.00 98.62 150 VAL A CA 1
ATOM 1040 C C . VAL A 1 150 ? -9.468 -4.651 11.777 1.00 98.62 150 VAL A C 1
ATOM 1042 O O . VAL A 1 150 ? -10.428 -4.856 12.530 1.00 98.62 150 VAL A O 1
ATOM 1045 N N . ARG A 1 151 ? -8.228 -5.044 12.093 1.00 98.69 151 ARG A N 1
ATOM 1046 C CA . ARG A 1 151 ? -7.902 -5.709 13.365 1.00 98.69 151 ARG A CA 1
ATOM 1047 C C . ARG A 1 151 ? -8.227 -4.823 14.565 1.00 98.69 151 ARG A C 1
ATOM 1049 O O . ARG A 1 151 ? -8.859 -5.288 15.509 1.00 98.69 151 ARG A O 1
ATOM 1056 N N . THR A 1 152 ? -7.865 -3.542 14.507 1.00 98.62 152 THR A N 1
ATOM 1057 C CA . THR A 1 152 ? -8.154 -2.575 15.578 1.00 98.62 152 THR A CA 1
ATOM 1058 C C . THR A 1 152 ? -9.659 -2.407 15.796 1.00 98.62 152 THR A C 1
ATOM 1060 O O . THR A 1 152 ? -10.129 -2.488 16.928 1.00 98.62 152 THR A O 1
ATOM 1063 N N . VAL A 1 153 ? -10.433 -2.239 14.719 1.00 98.69 153 VAL A N 1
ATOM 1064 C CA . VAL A 1 153 ? -11.900 -2.136 14.780 1.00 98.69 153 VAL A CA 1
ATOM 1065 C C . VAL A 1 153 ? -12.518 -3.394 15.391 1.00 98.69 153 VAL A C 1
ATOM 1067 O O . VAL A 1 153 ? -13.416 -3.290 16.223 1.00 98.69 153 VAL A O 1
ATOM 1070 N N . THR A 1 154 ? -12.012 -4.575 15.031 1.00 98.44 154 THR A N 1
ATOM 1071 C CA . THR A 1 154 ? -12.486 -5.853 15.583 1.00 98.44 154 THR A CA 1
ATOM 1072 C C . THR A 1 154 ? -12.240 -5.940 17.091 1.00 98.44 154 THR A C 1
ATOM 1074 O O . THR A 1 154 ? -13.138 -6.330 17.838 1.00 98.44 154 THR A O 1
ATOM 1077 N N . THR A 1 155 ? -11.059 -5.526 17.560 1.00 98.56 155 THR A N 1
ATOM 1078 C CA . THR A 1 155 ? -10.745 -5.468 18.997 1.00 98.56 155 THR A CA 1
ATOM 1079 C C . THR A 1 155 ? -11.681 -4.513 19.734 1.00 98.56 155 THR A C 1
ATOM 1081 O O . THR A 1 155 ? -12.294 -4.910 20.723 1.00 98.56 155 THR A O 1
ATOM 1084 N N . VAL A 1 156 ? -11.857 -3.289 19.226 1.00 98.62 156 VAL A N 1
ATOM 1085 C CA . VAL A 1 156 ? -12.743 -2.282 19.838 1.00 98.62 156 VAL A CA 1
ATOM 1086 C C . VAL A 1 156 ? -14.191 -2.775 19.900 1.00 98.62 156 VAL A C 1
ATOM 1088 O O . VAL A 1 156 ? -14.867 -2.576 20.909 1.00 98.62 156 VAL A O 1
ATOM 1091 N N . ALA A 1 157 ? -14.675 -3.458 18.858 1.00 98.25 157 ALA A N 1
ATOM 1092 C CA . ALA A 1 157 ? -16.005 -4.063 18.867 1.00 98.25 157 ALA A CA 1
ATOM 1093 C C . ALA A 1 157 ? -16.139 -5.128 19.972 1.00 98.25 157 ALA A C 1
ATOM 1095 O O . ALA A 1 157 ? -17.108 -5.107 20.732 1.00 98.25 157 ALA A O 1
ATOM 1096 N N . GLY A 1 158 ? -15.141 -6.005 20.124 1.00 98.38 158 GLY A N 1
ATOM 1097 C CA . GLY A 1 158 ? -15.121 -7.012 21.189 1.00 98.38 158 GLY A CA 1
ATOM 1098 C C . GLY A 1 158 ? -15.074 -6.410 22.601 1.00 98.38 158 GLY A C 1
ATOM 1099 O O . GLY A 1 158 ? -15.748 -6.899 23.513 1.00 98.38 158 GLY A O 1
ATOM 1100 N N . GLU A 1 159 ? -14.327 -5.321 22.789 1.00 98.50 159 GLU A N 1
ATOM 1101 C CA . GLU A 1 159 ? -14.295 -4.562 24.046 1.00 98.50 159 GLU A CA 1
ATOM 1102 C C . GLU A 1 159 ? -15.651 -3.916 24.356 1.00 98.50 159 GLU A C 1
ATOM 1104 O O . GLU A 1 159 ? -16.136 -4.011 25.487 1.00 98.50 159 GLU A O 1
ATOM 1109 N N . ALA A 1 160 ? -16.305 -3.321 23.353 1.00 98.31 160 ALA A N 1
ATOM 1110 C CA . ALA A 1 160 ? -17.632 -2.728 23.497 1.00 98.31 160 ALA A CA 1
ATOM 1111 C C . ALA A 1 160 ? -18.688 -3.774 23.893 1.00 98.31 160 ALA A C 1
ATOM 1113 O O . ALA A 1 160 ? -19.467 -3.543 24.820 1.00 98.31 160 ALA A O 1
ATOM 1114 N N . GLU A 1 161 ? -18.681 -4.957 23.272 1.00 98.50 161 GLU A N 1
ATOM 1115 C CA . GLU A 1 161 ? -19.531 -6.080 23.692 1.00 98.50 161 GLU A CA 1
ATOM 1116 C C . GLU A 1 161 ? -19.245 -6.512 25.140 1.00 98.50 161 GLU A C 1
ATOM 1118 O O . GLU A 1 161 ? -20.161 -6.853 25.895 1.00 98.50 161 GLU A O 1
ATOM 1123 N N . GLY A 1 162 ? -17.971 -6.487 25.545 1.00 98.44 162 GLY A N 1
ATOM 1124 C CA . GLY A 1 162 ? -17.541 -6.737 26.920 1.00 98.44 162 GLY A CA 1
ATOM 1125 C C . GLY A 1 162 ? -18.128 -5.752 27.921 1.00 98.44 162 GLY A C 1
ATOM 1126 O O . GLY A 1 162 ? -18.641 -6.153 28.974 1.00 98.44 162 GLY A O 1
ATOM 1127 N N . LEU A 1 163 ? -18.103 -4.470 27.572 1.00 98.44 163 LEU A N 1
ATOM 1128 C CA . LEU A 1 163 ? -18.685 -3.413 28.382 1.00 98.44 163 LEU A CA 1
ATOM 1129 C C . LEU A 1 163 ? -20.205 -3.569 28.498 1.00 98.44 163 LEU A C 1
ATOM 1131 O O . LEU A 1 163 ? -20.728 -3.505 29.608 1.00 98.44 163 LEU A O 1
ATOM 1135 N N . VAL A 1 164 ? -20.905 -3.851 27.394 1.00 98.56 164 VAL A N 1
ATOM 1136 C CA . VAL A 1 164 ? -22.360 -4.092 27.404 1.00 98.56 164 VAL A CA 1
ATOM 1137 C C . VAL A 1 164 ? -22.715 -5.247 28.342 1.00 98.56 164 VAL A C 1
ATOM 1139 O O . VAL A 1 164 ? -23.569 -5.080 29.210 1.00 98.56 164 VAL A O 1
ATOM 1142 N N . ARG A 1 165 ? -22.006 -6.382 28.254 1.00 98.56 165 ARG A N 1
ATOM 1143 C CA . ARG A 1 165 ? -22.201 -7.523 29.169 1.00 98.56 165 ARG A CA 1
ATOM 1144 C C . ARG A 1 165 ? -21.999 -7.139 30.635 1.00 98.56 165 ARG A C 1
ATOM 1146 O O . ARG A 1 165 ? -22.758 -7.575 31.499 1.00 98.56 165 ARG A O 1
ATOM 1153 N N . THR A 1 166 ? -20.993 -6.314 30.917 1.00 98.50 166 THR A N 1
ATOM 1154 C CA . THR A 1 166 ? -20.716 -5.828 32.275 1.00 98.50 166 THR A CA 1
ATOM 1155 C C . THR A 1 166 ? -21.848 -4.939 32.786 1.00 98.50 166 THR A C 1
ATOM 1157 O O . THR A 1 166 ? -22.318 -5.140 33.904 1.00 98.50 166 THR A O 1
ATOM 1160 N N . VAL A 1 167 ? -22.327 -4.002 31.963 1.00 98.62 167 VAL A N 1
ATOM 1161 C CA . VAL A 1 167 ? -23.447 -3.110 32.302 1.00 98.62 167 VAL A CA 1
ATOM 1162 C C . VAL A 1 167 ? -24.715 -3.911 32.586 1.00 98.62 167 VAL A C 1
ATOM 1164 O O . VAL A 1 167 ? -25.317 -3.707 33.637 1.00 98.62 167 VAL A O 1
ATOM 1167 N N . THR A 1 168 ? -25.077 -4.872 31.730 1.00 98.31 168 THR A N 1
ATOM 1168 C CA . THR A 1 168 ? -26.216 -5.772 31.978 1.00 98.31 168 THR A CA 1
ATOM 1169 C C . THR A 1 168 ? -26.062 -6.504 33.310 1.00 98.31 168 THR A C 1
ATOM 1171 O O . THR A 1 168 ? -26.974 -6.490 34.131 1.00 98.31 168 THR A O 1
ATOM 1174 N N . GLY A 1 169 ? -24.876 -7.057 33.586 1.00 98.44 169 GLY A N 1
ATOM 1175 C CA . GLY A 1 169 ? -24.613 -7.748 34.847 1.00 98.44 169 GLY A CA 1
ATOM 1176 C C . GLY A 1 169 ? -24.723 -6.848 36.085 1.00 98.44 169 GLY A C 1
ATOM 1177 O O . GLY A 1 169 ? -25.120 -7.330 37.146 1.00 98.44 169 GLY A O 1
ATOM 1178 N N . VAL A 1 170 ? -24.382 -5.560 35.975 1.00 98.56 170 VAL A N 1
ATOM 1179 C CA . VAL A 1 170 ? -24.586 -4.568 37.045 1.00 98.56 170 VAL A CA 1
ATOM 1180 C C . VAL A 1 170 ? -26.073 -4.252 37.215 1.00 98.56 170 VAL A C 1
ATOM 1182 O O . VAL A 1 170 ? -26.551 -4.224 38.349 1.00 98.56 170 VAL A O 1
ATOM 1185 N N . SER A 1 171 ? -26.814 -4.066 36.120 1.00 98.31 171 SER A N 1
ATOM 1186 C CA . SER A 1 171 ? -28.263 -3.836 36.150 1.00 98.31 171 SER A CA 1
ATOM 1187 C C . SER A 1 171 ? -29.021 -4.994 36.803 1.00 98.31 171 SER A C 1
ATOM 1189 O O . SER A 1 171 ? -29.874 -4.748 37.654 1.00 98.31 171 SER A O 1
ATOM 1191 N N . ASP A 1 172 ? -28.658 -6.242 36.497 1.00 98.50 172 ASP A N 1
ATOM 1192 C CA . ASP A 1 172 ? -29.264 -7.426 37.117 1.00 98.50 172 ASP A CA 1
ATOM 1193 C C . ASP A 1 172 ? -29.000 -7.469 38.630 1.00 98.50 172 ASP A C 1
ATOM 1195 O O . ASP A 1 172 ? -29.913 -7.695 39.428 1.00 98.50 172 ASP A O 1
ATOM 1199 N N . ARG A 1 173 ? -27.757 -7.184 39.061 1.00 98.50 173 ARG A N 1
ATOM 1200 C CA . ARG A 1 173 ? -27.427 -7.075 40.497 1.00 98.50 173 ARG A CA 1
ATOM 1201 C C . ARG A 1 173 ? -28.235 -5.976 41.182 1.00 98.50 173 ARG A C 1
ATOM 1203 O O . ARG A 1 173 ? -28.710 -6.192 42.294 1.00 98.50 173 ARG A O 1
ATOM 1210 N N . ALA A 1 174 ? -28.383 -4.818 40.541 1.00 98.19 174 ALA A N 1
ATOM 1211 C CA . ALA A 1 174 ? -29.175 -3.720 41.082 1.00 98.19 174 ALA A CA 1
ATOM 1212 C C . ALA A 1 174 ? -30.652 -4.119 41.237 1.00 98.19 174 ALA A C 1
ATOM 1214 O O . ALA A 1 174 ? -31.237 -3.866 42.287 1.00 98.19 174 ALA A O 1
ATOM 1215 N N . GLY A 1 175 ? -31.225 -4.815 40.249 1.00 98.19 175 GLY A N 1
ATOM 1216 C CA . GLY A 1 175 ? -32.582 -5.363 40.330 1.00 98.19 175 GLY A CA 1
ATOM 1217 C C . GLY A 1 175 ? -32.760 -6.334 41.501 1.00 98.19 175 GLY A C 1
ATOM 1218 O O . GLY A 1 175 ? -33.711 -6.210 42.271 1.00 98.19 175 GLY A O 1
ATOM 1219 N N . HIS A 1 176 ? -31.808 -7.249 41.706 1.00 98.44 176 HIS A N 1
ATOM 1220 C CA . HIS A 1 176 ? -31.826 -8.150 42.862 1.00 98.44 176 HIS A CA 1
ATOM 1221 C C . HIS A 1 176 ? -31.721 -7.417 44.204 1.00 98.44 176 HIS A C 1
ATOM 1223 O O . HIS A 1 176 ? -32.400 -7.797 45.157 1.00 98.44 176 HIS A O 1
ATOM 1229 N N . LEU A 1 177 ? -30.889 -6.376 44.293 1.00 98.44 177 LEU A N 1
ATOM 1230 C CA . LEU A 1 177 ? -30.757 -5.579 45.512 1.00 98.44 177 LEU A CA 1
ATOM 1231 C C . LEU A 1 177 ? -32.056 -4.832 45.839 1.00 98.44 177 LEU A C 1
ATOM 1233 O O . LEU A 1 177 ? -32.460 -4.811 46.997 1.00 98.44 177 LEU A O 1
ATOM 1237 N N . ILE A 1 178 ? -32.732 -4.267 44.834 1.00 98.62 178 ILE A N 1
ATOM 1238 C CA . ILE A 1 178 ? -34.035 -3.610 45.014 1.00 98.62 178 ILE A CA 1
ATOM 1239 C C . ILE A 1 178 ? -35.060 -4.604 45.570 1.00 98.62 178 ILE A C 1
ATOM 1241 O O . ILE A 1 178 ? -35.694 -4.309 46.579 1.00 98.62 178 ILE A O 1
ATOM 1245 N N . ALA A 1 179 ? -35.154 -5.807 44.996 1.00 98.19 179 ALA A N 1
ATOM 1246 C CA . ALA A 1 179 ? -36.068 -6.840 45.488 1.00 98.19 179 ALA A CA 1
ATOM 1247 C C . ALA A 1 179 ? -35.769 -7.252 46.945 1.00 98.19 179 ALA A C 1
ATOM 1249 O O . ALA A 1 179 ? -36.686 -7.442 47.743 1.00 98.19 179 ALA A O 1
ATOM 1250 N N . GLN A 1 180 ? -34.489 -7.346 47.326 1.00 98.44 180 GLN A N 1
ATOM 1251 C CA . GLN A 1 180 ? -34.104 -7.598 48.722 1.00 98.44 180 GLN A CA 1
ATOM 1252 C C . GLN A 1 180 ? -34.521 -6.452 49.650 1.00 98.44 180 GLN A C 1
ATOM 1254 O O . GLN A 1 180 ? -35.010 -6.704 50.749 1.00 98.44 180 GLN A O 1
ATOM 1259 N N . VAL A 1 181 ? -34.353 -5.198 49.223 1.00 98.44 181 VAL A N 1
ATOM 1260 C CA . VAL A 1 181 ? -34.783 -4.024 49.999 1.00 98.44 181 VAL A CA 1
ATOM 1261 C C . VAL A 1 181 ? -36.300 -4.013 50.186 1.00 98.44 181 VAL A C 1
ATOM 1263 O O . VAL A 1 181 ? -36.769 -3.743 51.293 1.00 98.44 181 VAL A O 1
ATOM 1266 N N . GLU A 1 182 ? -37.071 -4.346 49.150 1.00 98.44 182 GLU A N 1
ATOM 1267 C CA . GLU A 1 182 ? -38.532 -4.464 49.233 1.00 98.44 182 GLU A CA 1
ATOM 1268 C C . GLU A 1 182 ? -38.952 -5.539 50.241 1.00 98.44 182 GLU A C 1
ATOM 1270 O O . GLU A 1 182 ? -39.808 -5.280 51.089 1.00 98.44 182 GLU A O 1
ATOM 1275 N N . GLN A 1 183 ? -38.300 -6.706 50.216 1.00 98.31 183 GLN A N 1
ATOM 1276 C CA . GLN A 1 183 ? -38.545 -7.773 51.186 1.00 98.31 183 GLN A CA 1
ATOM 1277 C C . GLN A 1 183 ? -38.243 -7.319 52.621 1.00 98.31 183 GLN A C 1
ATOM 1279 O O . GLN A 1 183 ? -39.098 -7.449 53.493 1.00 98.31 183 GLN A O 1
ATOM 1284 N N . VAL A 1 184 ? -37.064 -6.735 52.864 1.00 98.50 184 VAL A N 1
ATOM 1285 C CA . VAL A 1 184 ? -36.675 -6.228 54.193 1.00 98.50 184 VAL A CA 1
ATOM 1286 C C . VAL A 1 184 ? -37.650 -5.159 54.686 1.00 98.50 184 VAL A C 1
ATOM 1288 O O . VAL A 1 184 ? -37.992 -5.127 55.867 1.00 98.50 184 VAL A O 1
ATOM 1291 N N . THR A 1 185 ? -38.123 -4.293 53.790 1.00 98.19 185 THR A N 1
ATOM 1292 C CA . THR A 1 185 ? -39.123 -3.272 54.125 1.00 98.19 185 THR A CA 1
ATOM 1293 C C . THR A 1 185 ? 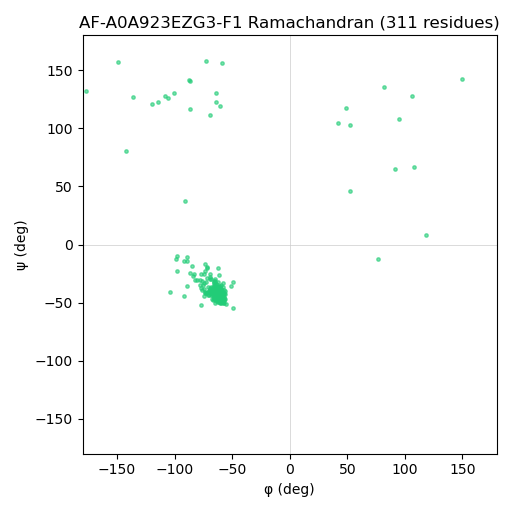-40.448 -3.919 54.530 1.00 98.19 185 THR A C 1
ATOM 1295 O O . THR A 1 185 ? -41.020 -3.536 55.550 1.00 98.19 185 THR A O 1
ATOM 1298 N N . GLY A 1 186 ? -40.907 -4.934 53.790 1.00 98.12 186 GLY A N 1
ATOM 1299 C CA . GLY A 1 186 ? -42.104 -5.704 54.135 1.00 98.12 186 GLY A CA 1
ATOM 1300 C C . GLY A 1 186 ? -41.985 -6.430 55.479 1.00 98.12 186 GLY A C 1
ATOM 1301 O O . GLY A 1 186 ? -42.890 -6.339 56.311 1.00 98.12 186 GLY A O 1
ATOM 1302 N N . ASP A 1 187 ? -40.846 -7.077 55.732 1.00 98.25 187 ASP A N 1
ATOM 1303 C CA . ASP A 1 187 ? -40.549 -7.736 57.008 1.00 98.25 187 ASP A CA 1
ATOM 1304 C C . ASP A 1 187 ? -40.566 -6.726 58.170 1.00 98.25 187 ASP A C 1
ATOM 1306 O O . ASP A 1 187 ? -41.168 -6.983 59.217 1.00 98.25 187 ASP A O 1
ATOM 1310 N N . ALA A 1 188 ? -39.978 -5.539 57.980 1.00 98.06 188 ALA A N 1
ATOM 1311 C CA . ALA A 1 188 ? -39.987 -4.467 58.973 1.00 98.06 188 ALA A CA 1
ATOM 1312 C C . ALA A 1 188 ? -41.408 -3.966 59.283 1.00 98.06 188 ALA A C 1
ATOM 1314 O O . ALA A 1 188 ? -41.750 -3.789 60.455 1.00 98.06 188 ALA A O 1
ATOM 1315 N N . THR A 1 189 ? -42.265 -3.788 58.270 1.00 98.31 189 THR A N 1
ATOM 1316 C CA . THR A 1 189 ? -43.689 -3.475 58.481 1.00 98.31 189 THR A CA 1
ATOM 1317 C C . THR A 1 189 ? -44.382 -4.573 59.292 1.00 98.31 189 THR A C 1
ATOM 1319 O O . THR A 1 189 ? -45.082 -4.271 60.259 1.00 98.31 189 THR A O 1
ATOM 1322 N N . GLY A 1 190 ? -44.118 -5.846 58.982 1.00 98.31 190 GLY A N 1
ATOM 1323 C CA . GLY A 1 190 ? -44.656 -6.980 59.738 1.00 98.31 190 GLY A CA 1
ATOM 1324 C C . GLY A 1 190 ? -44.241 -6.986 61.216 1.00 98.31 190 GLY A C 1
ATOM 1325 O O . GLY A 1 190 ? -45.063 -7.284 62.090 1.00 98.31 190 GLY A O 1
ATOM 1326 N N . VAL A 1 191 ? -42.992 -6.611 61.518 1.00 98.38 191 VAL A N 1
ATOM 1327 C CA . VAL A 1 191 ? -42.495 -6.446 62.897 1.00 98.38 191 VAL A CA 1
ATOM 1328 C C . VAL A 1 191 ? -43.222 -5.310 63.618 1.00 98.38 191 VAL A C 1
ATOM 1330 O O . VAL A 1 191 ? -43.642 -5.494 64.762 1.00 98.38 191 VAL A O 1
ATOM 1333 N N . VAL A 1 192 ? -43.417 -4.160 62.964 1.00 98.44 192 VAL A N 1
ATOM 1334 C CA . VAL A 1 192 ? -44.164 -3.025 63.535 1.00 98.44 192 VAL A CA 1
ATOM 1335 C C . VAL A 1 192 ? -45.604 -3.430 63.862 1.00 98.44 192 VAL A C 1
ATOM 1337 O O . VAL A 1 192 ? -46.080 -3.179 64.970 1.00 98.44 192 VAL A O 1
ATOM 1340 N N . ASP A 1 193 ? -46.279 -4.138 62.958 1.00 98.44 193 ASP A N 1
ATOM 1341 C CA . ASP A 1 193 ? -47.637 -4.635 63.196 1.00 98.44 193 ASP A CA 1
ATOM 1342 C C . ASP A 1 193 ? -47.697 -5.635 64.357 1.00 98.44 193 ASP A C 1
ATOM 1344 O O . ASP A 1 193 ? -48.635 -5.621 65.161 1.00 98.44 193 ASP A O 1
ATOM 1348 N N . ALA A 1 194 ? -46.698 -6.514 64.476 1.00 98.00 194 ALA A N 1
ATOM 1349 C CA . ALA A 1 194 ? -46.594 -7.437 65.599 1.00 98.00 194 ALA A CA 1
ATOM 1350 C C . ALA A 1 194 ? -46.401 -6.695 66.929 1.00 98.00 194 ALA A C 1
ATOM 1352 O O . ALA A 1 194 ? -47.083 -7.022 67.903 1.00 98.00 194 ALA A O 1
ATOM 1353 N N . ALA A 1 195 ? -45.537 -5.678 66.960 1.00 98.00 195 ALA A N 1
ATOM 1354 C CA . ALA A 1 195 ? -45.327 -4.834 68.131 1.00 98.00 195 ALA A CA 1
ATOM 1355 C C . ALA A 1 195 ? -46.615 -4.099 68.539 1.00 98.00 195 ALA A C 1
ATOM 1357 O O . ALA A 1 195 ? -46.977 -4.119 69.715 1.00 98.00 195 ALA A O 1
ATOM 1358 N N . ASN A 1 196 ? -47.364 -3.551 67.576 1.00 98.31 196 ASN A N 1
ATOM 1359 C CA . ASN A 1 196 ? -48.662 -2.916 67.827 1.00 98.31 196 ASN A CA 1
ATOM 1360 C C . ASN A 1 196 ? -49.681 -3.897 68.432 1.00 98.31 196 ASN A C 1
ATOM 1362 O O . ASN A 1 196 ? -50.374 -3.557 69.390 1.00 98.31 196 ASN A O 1
ATOM 1366 N N . ARG A 1 197 ? -49.744 -5.143 67.935 1.00 98.31 197 ARG A N 1
ATOM 1367 C CA . ARG A 1 197 ? -50.606 -6.190 68.521 1.00 98.31 197 ARG A CA 1
ATOM 1368 C C . ARG A 1 197 ? -50.203 -6.554 69.950 1.00 98.31 197 ARG A C 1
ATOM 1370 O O . ARG A 1 197 ? -51.074 -6.796 70.781 1.00 98.31 197 ARG A O 1
ATOM 1377 N N . VAL A 1 198 ? -48.903 -6.632 70.237 1.00 98.31 198 VAL A N 1
ATOM 1378 C CA . VAL A 1 198 ? -48.398 -6.883 71.597 1.00 98.31 198 VAL A CA 1
ATOM 1379 C C . VAL A 1 198 ? -48.753 -5.720 72.523 1.00 98.31 198 VAL A C 1
ATOM 1381 O O . VAL A 1 198 ? -49.250 -5.964 73.618 1.00 98.31 198 VAL A O 1
ATOM 1384 N N . ALA A 1 199 ? -48.565 -4.477 72.075 1.00 97.88 199 ALA A N 1
ATOM 1385 C CA . ALA A 1 199 ? -48.920 -3.285 72.840 1.00 97.88 199 ALA A CA 1
ATOM 1386 C C . ALA A 1 199 ? -50.424 -3.229 73.161 1.00 97.88 199 ALA A C 1
ATOM 1388 O O . ALA A 1 199 ? -50.789 -2.969 74.304 1.00 97.88 199 ALA A O 1
ATOM 1389 N N . ALA A 1 200 ? -51.291 -3.549 72.194 1.00 97.94 200 ALA A N 1
ATOM 1390 C CA . ALA A 1 200 ? -52.738 -3.615 72.410 1.00 97.94 200 ALA A CA 1
ATOM 1391 C C . ALA A 1 200 ? -53.119 -4.658 73.476 1.00 97.94 200 ALA A C 1
ATOM 1393 O O . ALA A 1 200 ? -53.829 -4.339 74.425 1.00 97.94 200 ALA A O 1
ATOM 1394 N N . ARG A 1 201 ? -52.574 -5.880 73.380 1.00 97.94 201 ARG A N 1
ATOM 1395 C CA . ARG A 1 201 ? -52.796 -6.946 74.378 1.00 97.94 201 ARG A CA 1
ATOM 1396 C C . ARG A 1 201 ? -52.271 -6.574 75.760 1.00 97.94 201 ARG A C 1
ATOM 1398 O O . ARG A 1 201 ? -52.890 -6.907 76.762 1.00 97.94 201 ARG A O 1
ATOM 1405 N N . ALA A 1 202 ? -51.127 -5.895 75.829 1.00 97.69 202 ALA A N 1
ATOM 1406 C CA . ALA A 1 202 ? -50.611 -5.383 77.093 1.00 97.69 202 ALA A CA 1
ATOM 1407 C C . ALA A 1 202 ? -51.578 -4.359 77.712 1.00 97.69 202 ALA A C 1
ATOM 1409 O O . ALA A 1 202 ? -51.806 -4.410 78.917 1.00 97.69 202 ALA A O 1
ATOM 1410 N N . GLY A 1 203 ? -52.188 -3.493 76.894 1.00 97.62 203 GLY A N 1
ATOM 1411 C CA . GLY A 1 203 ? -53.264 -2.593 77.316 1.00 97.62 203 GLY A CA 1
ATOM 1412 C C . GLY A 1 203 ? -54.461 -3.342 77.908 1.00 97.62 203 GLY A C 1
ATOM 1413 O O . GLY A 1 203 ? -54.851 -3.054 79.033 1.00 97.62 203 GLY A O 1
ATOM 1414 N N . GLU A 1 204 ? -54.963 -4.372 77.220 1.00 98.06 204 GLU A N 1
ATOM 1415 C CA . GLU A 1 204 ? -56.068 -5.215 77.717 1.00 98.06 204 GLU A CA 1
ATOM 1416 C C . GLU A 1 204 ? -55.745 -5.867 79.074 1.00 98.06 204 GLU A C 1
ATOM 1418 O O . GLU A 1 204 ? -56.581 -5.885 79.977 1.00 98.06 204 GLU A O 1
ATOM 1423 N N . VAL A 1 205 ? -54.520 -6.376 79.249 1.00 97.94 205 VAL A N 1
ATOM 1424 C CA . VAL A 1 205 ? -54.066 -6.958 80.524 1.00 97.94 205 VAL A CA 1
ATOM 1425 C C . VAL A 1 205 ? -54.023 -5.907 81.634 1.00 97.94 205 VAL A C 1
ATOM 1427 O O . VAL A 1 205 ? -54.433 -6.197 82.758 1.00 97.94 205 VAL A O 1
ATOM 1430 N N . VAL A 1 206 ? -53.538 -4.698 81.337 1.00 98.00 206 VAL A N 1
ATOM 1431 C CA . VAL A 1 206 ? -53.515 -3.583 82.297 1.00 98.00 206 VAL A CA 1
ATOM 1432 C C . VAL A 1 206 ? -54.936 -3.192 82.701 1.00 98.00 206 VAL A C 1
ATOM 1434 O O . VAL A 1 206 ? -55.204 -3.077 83.897 1.00 98.00 206 VAL A O 1
ATOM 1437 N N . ASP A 1 207 ? -55.857 -3.072 81.746 1.00 97.88 207 ASP A N 1
ATOM 1438 C CA . ASP A 1 207 ? -57.265 -2.761 82.013 1.00 97.88 207 ASP A CA 1
ATOM 1439 C C . ASP A 1 207 ? -57.933 -3.856 82.857 1.00 97.88 207 ASP A C 1
ATOM 1441 O O . ASP A 1 207 ? -58.650 -3.571 83.819 1.00 97.88 207 ASP A O 1
ATOM 1445 N N . GLN A 1 208 ? -57.654 -5.128 82.560 1.00 97.19 208 GLN A N 1
ATOM 1446 C CA . GLN A 1 208 ? -58.173 -6.251 83.336 1.00 97.19 208 GLN A CA 1
ATOM 1447 C C . GLN A 1 208 ? -57.599 -6.290 84.761 1.00 97.19 208 GLN A C 1
ATOM 1449 O O . GLN A 1 208 ? -58.328 -6.573 85.718 1.00 97.19 208 GLN A O 1
ATOM 1454 N N . ALA A 1 209 ? -56.312 -5.981 84.928 1.00 96.69 209 ALA A N 1
ATOM 1455 C CA . ALA A 1 209 ? -55.678 -5.862 86.237 1.00 96.69 209 ALA A CA 1
ATOM 1456 C C . ALA A 1 209 ? -56.258 -4.689 87.043 1.00 96.69 209 ALA A C 1
ATOM 1458 O O . ALA A 1 209 ? -56.514 -4.843 88.240 1.00 96.69 209 ALA A O 1
ATOM 1459 N N . ALA A 1 210 ? -56.527 -3.551 86.396 1.00 96.38 210 ALA A N 1
ATOM 1460 C CA . ALA A 1 210 ? -57.203 -2.412 87.009 1.00 96.38 210 ALA A CA 1
ATOM 1461 C C . ALA A 1 210 ? -58.624 -2.789 87.457 1.00 96.38 210 ALA A C 1
ATOM 1463 O O . ALA A 1 210 ? -58.956 -2.624 88.627 1.00 96.38 210 ALA A O 1
ATOM 1464 N N . GLY A 1 211 ? -59.421 -3.418 86.587 1.00 96.94 211 GLY A N 1
ATOM 1465 C CA . GLY A 1 211 ? -60.771 -3.875 86.934 1.00 96.94 211 GLY A CA 1
ATOM 1466 C C . GLY A 1 211 ? -60.794 -4.903 88.073 1.00 96.94 211 GLY A C 1
ATOM 1467 O O . GLY A 1 211 ? -61.653 -4.838 88.956 1.00 96.94 211 GLY A O 1
ATOM 1468 N N . THR A 1 212 ? -59.823 -5.822 88.099 1.00 97.19 212 THR A N 1
ATOM 1469 C CA . THR A 1 212 ? -59.648 -6.786 89.200 1.00 97.19 212 THR A CA 1
ATOM 1470 C C . THR A 1 212 ? -59.281 -6.072 90.503 1.00 97.19 212 THR A C 1
ATOM 1472 O O . THR A 1 212 ? -59.830 -6.396 91.556 1.00 97.19 212 THR A O 1
ATOM 1475 N N . SER A 1 213 ? -58.393 -5.077 90.435 1.00 97.00 213 SER A N 1
ATOM 1476 C CA . SER A 1 213 ? -57.988 -4.259 91.586 1.00 97.00 213 SER A CA 1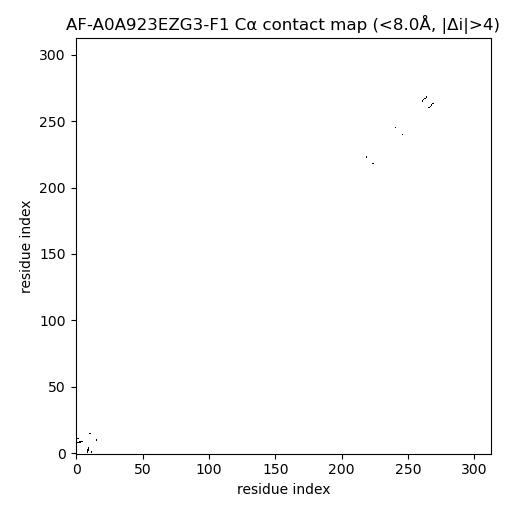
ATOM 1477 C C . SER A 1 213 ? -59.161 -3.449 92.141 1.00 97.00 213 SER A C 1
ATOM 1479 O O . SER A 1 213 ? -59.382 -3.452 93.349 1.00 97.00 213 SER A O 1
ATOM 1481 N N . ASP A 1 214 ? -59.975 -2.844 91.275 1.00 96.94 214 ASP A N 1
ATOM 1482 C CA . ASP A 1 214 ? -61.199 -2.138 91.663 1.00 96.94 214 ASP A CA 1
ATOM 1483 C C . ASP A 1 214 ? -62.209 -3.080 92.323 1.00 96.94 214 ASP A C 1
ATOM 1485 O O . ASP A 1 214 ? -62.854 -2.729 93.311 1.00 96.94 214 ASP A O 1
ATOM 1489 N N . GLN A 1 215 ? -62.369 -4.295 91.789 1.00 96.19 215 GLN A N 1
ATOM 1490 C CA . GLN A 1 215 ? -63.248 -5.299 92.383 1.00 96.19 215 GLN A CA 1
ATOM 1491 C C . GLN A 1 215 ? -62.749 -5.751 93.757 1.00 96.19 215 GLN A C 1
ATOM 1493 O O . GLN A 1 215 ? -63.554 -5.849 94.684 1.00 96.19 215 GLN A O 1
ATOM 1498 N N . ALA A 1 216 ? -61.444 -5.986 93.905 1.00 95.19 216 ALA A N 1
ATOM 1499 C CA . ALA A 1 216 ? -60.831 -6.275 95.195 1.00 95.19 216 ALA A CA 1
ATOM 1500 C C . ALA A 1 216 ? -61.043 -5.116 96.182 1.00 95.19 216 ALA A C 1
ATOM 1502 O O . ALA A 1 216 ? -61.436 -5.366 97.318 1.00 95.19 216 ALA A O 1
ATOM 1503 N N . GLY A 1 217 ? -60.886 -3.865 95.736 1.00 94.62 217 GLY A N 1
ATOM 1504 C CA . GLY A 1 217 ? -61.192 -2.665 96.520 1.00 94.62 217 GLY A CA 1
ATOM 1505 C C . GLY A 1 217 ? -62.641 -2.641 97.009 1.00 94.62 217 GLY A C 1
ATOM 1506 O O . GLY A 1 217 ? -62.879 -2.553 98.208 1.00 94.62 217 GLY A O 1
ATOM 1507 N N . ARG A 1 218 ? -63.617 -2.854 96.114 1.00 94.25 218 ARG A N 1
ATOM 1508 C CA . ARG A 1 218 ? -65.044 -2.930 96.488 1.00 94.25 218 ARG A CA 1
ATOM 1509 C C . ARG A 1 218 ? -65.338 -4.051 97.488 1.00 94.25 218 ARG A C 1
ATOM 1511 O O . ARG A 1 218 ? -66.136 -3.865 98.402 1.00 94.25 218 ARG A O 1
ATOM 1518 N N . LEU A 1 219 ? -64.722 -5.223 97.321 1.00 95.00 219 LEU A N 1
ATOM 1519 C CA . LEU A 1 219 ? -64.859 -6.322 98.279 1.00 95.00 219 LEU A CA 1
ATOM 1520 C C . LEU A 1 219 ? -64.259 -5.945 99.638 1.00 95.00 219 LEU A C 1
ATOM 1522 O O . LEU A 1 219 ? -64.885 -6.206 100.661 1.00 95.00 219 LEU A O 1
ATOM 1526 N N . LEU A 1 220 ? -63.087 -5.307 99.662 1.00 93.00 220 LEU A N 1
ATOM 1527 C CA . LEU A 1 220 ? -62.467 -4.806 100.889 1.00 93.00 220 LEU A CA 1
ATOM 1528 C C . LEU A 1 220 ? -63.310 -3.713 101.558 1.00 93.00 220 LEU A C 1
ATOM 1530 O O . LEU A 1 220 ? -63.380 -3.694 102.781 1.00 93.00 220 LEU A O 1
ATOM 1534 N N . ASP A 1 221 ? -64.013 -2.869 100.807 1.00 93.25 221 ASP A N 1
ATOM 1535 C CA . ASP A 1 221 ? -64.924 -1.870 101.380 1.00 93.25 221 ASP A CA 1
ATOM 1536 C C . ASP A 1 221 ? -66.139 -2.516 102.067 1.00 93.25 221 ASP A C 1
ATOM 1538 O O . ASP A 1 221 ? -66.586 -2.054 103.118 1.00 93.25 221 ASP A O 1
ATOM 1542 N N . VAL A 1 222 ? -66.668 -3.612 101.507 1.00 93.25 222 VAL A N 1
ATOM 1543 C CA . VAL A 1 222 ? -67.807 -4.353 102.081 1.00 93.25 222 VAL A CA 1
ATOM 1544 C C . VAL A 1 222 ? -67.373 -5.218 103.264 1.00 93.25 222 VAL A C 1
ATOM 1546 O O . VAL A 1 222 ? -67.963 -5.166 104.346 1.00 93.25 222 VAL A O 1
ATOM 1549 N N . TYR A 1 223 ? -66.346 -6.040 103.063 1.00 88.75 223 TYR A N 1
ATOM 1550 C CA . TYR A 1 223 ? -65.910 -7.030 104.041 1.00 88.75 223 TYR A CA 1
ATOM 1551 C C . TYR A 1 223 ? -64.924 -6.468 105.055 1.00 88.75 223 TYR A C 1
ATOM 1553 O O . TYR A 1 223 ? -64.860 -6.988 106.160 1.00 88.75 223 TYR A O 1
ATOM 1561 N N . GLY A 1 224 ? -64.188 -5.406 104.743 1.00 90.19 224 GLY A N 1
ATOM 1562 C CA . GLY A 1 224 ? -63.225 -4.781 105.649 1.00 90.19 224 GLY A CA 1
ATOM 1563 C C . GLY A 1 224 ? -63.846 -4.370 106.985 1.00 90.19 224 GLY A C 1
ATOM 1564 O O . GLY A 1 224 ? -63.332 -4.793 108.023 1.00 90.19 224 GLY A O 1
ATOM 1565 N N . PRO A 1 225 ? -64.972 -3.630 107.013 1.00 90.88 225 PRO A N 1
ATOM 1566 C CA . PRO A 1 225 ? -65.668 -3.292 108.254 1.00 90.88 225 PRO A CA 1
ATOM 1567 C C . PRO A 1 225 ? -66.209 -4.520 108.996 1.00 90.88 225 PRO A C 1
ATOM 1569 O O . PRO A 1 225 ? -66.172 -4.560 110.227 1.00 90.88 225 PRO A O 1
ATOM 1572 N N . LEU A 1 226 ? -66.702 -5.529 108.267 1.00 84.81 226 LEU A N 1
ATOM 1573 C CA . LEU A 1 226 ? -67.176 -6.785 108.857 1.00 84.81 226 LEU A CA 1
ATOM 1574 C C . LEU A 1 226 ? -66.026 -7.555 109.503 1.00 84.81 226 LEU A C 1
ATOM 1576 O O . LEU A 1 226 ? -66.148 -7.954 110.653 1.00 84.81 226 LEU A O 1
ATOM 1580 N N . ALA A 1 227 ? -64.900 -7.699 108.809 1.00 83.06 227 ALA A N 1
ATOM 1581 C CA . ALA A 1 227 ? -63.695 -8.344 109.304 1.00 83.06 227 ALA A CA 1
ATOM 1582 C C . ALA A 1 227 ? -63.116 -7.592 110.508 1.00 83.06 227 ALA A C 1
ATOM 1584 O O . ALA A 1 227 ? -62.768 -8.232 111.488 1.00 83.06 227 ALA A O 1
ATOM 1585 N N . HIS A 1 228 ? -63.096 -6.254 110.507 1.00 86.88 228 HIS A N 1
ATOM 1586 C CA . HIS A 1 228 ? -62.662 -5.470 111.674 1.00 86.88 228 HIS A CA 1
ATOM 1587 C C . HIS A 1 228 ? -63.560 -5.690 112.899 1.00 86.88 228 HIS A C 1
ATOM 1589 O O . HIS A 1 228 ? -63.064 -5.730 114.022 1.00 86.88 228 HIS A O 1
ATOM 1595 N N . ARG A 1 229 ? -64.877 -5.851 112.706 1.00 82.88 229 ARG A N 1
ATOM 1596 C CA . ARG A 1 229 ? -65.816 -6.164 113.799 1.00 82.88 229 ARG A CA 1
ATOM 1597 C C . ARG A 1 229 ? -65.744 -7.626 114.237 1.00 82.88 229 ARG A C 1
ATOM 1599 O O . ARG A 1 229 ? -65.849 -7.908 115.425 1.00 82.88 229 ARG A O 1
ATOM 1606 N N . ALA A 1 230 ? -65.588 -8.544 113.288 1.00 80.25 230 ALA A N 1
ATOM 1607 C CA . ALA A 1 230 ? -65.558 -9.979 113.529 1.00 80.25 230 ALA A CA 1
ATOM 1608 C C . ALA A 1 230 ? -64.211 -10.444 114.088 1.00 80.25 230 ALA A C 1
ATOM 1610 O O . ALA A 1 230 ? -64.202 -11.383 114.868 1.00 80.25 230 ALA A O 1
ATOM 1611 N N . ALA A 1 231 ? -63.099 -9.784 113.751 1.00 81.94 231 ALA A N 1
ATOM 1612 C CA . ALA A 1 231 ? -61.755 -10.142 114.199 1.00 81.94 231 ALA A CA 1
ATOM 1613 C C . ALA A 1 231 ? -61.663 -10.355 115.720 1.00 81.94 231 ALA A C 1
ATOM 1615 O O . ALA A 1 231 ? -61.294 -11.457 116.106 1.00 81.94 231 ALA A O 1
ATOM 1616 N N . PRO A 1 232 ? -62.069 -9.416 116.603 1.00 80.88 232 PRO A N 1
ATOM 1617 C CA . PRO A 1 232 ? -62.012 -9.654 118.046 1.00 80.88 232 PRO A CA 1
ATOM 1618 C C . PRO A 1 232 ? -62.950 -10.775 118.522 1.00 80.88 232 PRO A C 1
ATOM 1620 O O . PRO A 1 232 ? -62.627 -11.455 119.492 1.00 80.88 232 PRO A O 1
ATOM 1623 N N . LEU A 1 233 ? -64.087 -11.004 117.851 1.00 80.88 233 LEU A N 1
ATOM 1624 C CA . LEU A 1 233 ? -64.995 -12.112 118.177 1.00 80.88 233 LEU A CA 1
ATOM 1625 C C . LEU A 1 233 ? -64.416 -13.463 117.745 1.00 80.88 233 LEU A C 1
ATOM 1627 O O . LEU A 1 233 ? -64.503 -14.421 118.501 1.00 80.88 233 LEU A O 1
ATOM 1631 N N . ALA A 1 234 ? -63.803 -13.535 116.563 1.00 76.69 234 ALA A N 1
ATOM 1632 C CA . ALA A 1 234 ? -63.123 -14.721 116.058 1.00 76.69 234 ALA A CA 1
ATOM 1633 C C . ALA A 1 234 ? -61.871 -15.036 116.886 1.00 76.69 234 ALA A C 1
ATOM 1635 O O . ALA A 1 234 ? -61.666 -16.192 117.232 1.00 76.69 234 ALA A O 1
ATOM 1636 N N . THR A 1 235 ? -61.084 -14.024 117.272 1.00 77.06 235 THR A N 1
ATOM 1637 C CA . THR A 1 235 ? -59.967 -14.179 118.217 1.00 77.06 235 THR A CA 1
ATOM 1638 C C . THR A 1 235 ? -60.466 -14.737 119.541 1.00 77.06 235 THR A C 1
ATOM 1640 O O . THR A 1 235 ? -59.958 -15.750 119.994 1.00 77.06 235 THR A O 1
ATOM 1643 N N . ARG A 1 236 ? -61.532 -14.165 120.111 1.00 74.50 236 ARG A N 1
ATOM 1644 C CA . ARG A 1 236 ? -62.131 -14.689 121.341 1.00 74.50 236 ARG A CA 1
ATOM 1645 C C . ARG A 1 236 ? -62.641 -16.125 121.185 1.00 74.50 236 ARG A C 1
ATOM 1647 O O . ARG A 1 236 ? -62.423 -16.936 122.067 1.00 74.50 236 ARG A O 1
ATOM 1654 N N . PHE A 1 237 ? -63.289 -16.450 120.069 1.00 71.25 237 PHE A N 1
ATOM 1655 C CA . PHE A 1 237 ? -63.789 -17.796 119.782 1.00 71.25 237 PHE A CA 1
ATOM 1656 C C . PHE A 1 237 ? -62.650 -18.822 119.667 1.00 71.25 237 PHE A C 1
ATOM 1658 O O . PHE A 1 237 ? -62.774 -19.919 120.195 1.00 71.25 237 PHE A O 1
ATOM 1665 N N . VAL A 1 238 ? -61.542 -18.462 119.012 1.00 75.38 238 VAL A N 1
ATOM 1666 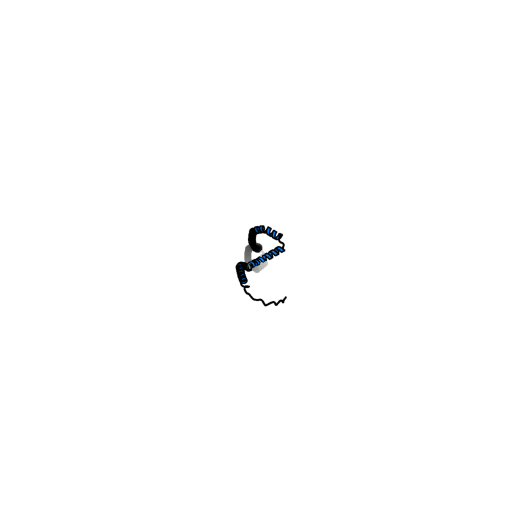C CA . VAL A 1 238 ? -60.342 -19.309 118.885 1.00 75.38 238 VAL A CA 1
ATOM 1667 C C . VAL A 1 238 ? -59.586 -19.431 120.213 1.00 75.38 238 VAL A C 1
ATOM 1669 O O . VAL A 1 238 ? -59.067 -20.503 120.509 1.00 75.38 238 VAL A O 1
ATOM 1672 N N . ASP A 1 239 ? -59.537 -18.365 121.013 1.00 77.88 239 ASP A N 1
ATOM 1673 C CA . ASP A 1 239 ? -58.820 -18.348 122.292 1.00 77.88 239 ASP A CA 1
ATOM 1674 C C . ASP A 1 239 ? -59.618 -19.005 123.437 1.00 77.88 239 ASP A C 1
ATOM 1676 O O . ASP A 1 239 ? -59.018 -19.549 124.363 1.00 77.88 239 ASP A O 1
ATOM 1680 N N . GLU A 1 240 ? -60.958 -18.957 123.407 1.00 73.69 240 GLU A N 1
ATOM 1681 C CA . GLU A 1 240 ? -61.825 -19.476 124.481 1.00 73.69 240 GLU A CA 1
ATOM 1682 C C . GLU A 1 240 ? -62.380 -20.887 124.220 1.00 73.69 240 GLU A C 1
ATOM 1684 O O . GLU A 1 240 ? -62.733 -21.557 125.189 1.00 73.69 240 GLU A O 1
ATOM 1689 N N . LEU A 1 241 ? -62.469 -21.364 122.969 1.00 68.06 241 LEU A N 1
ATOM 1690 C CA . LEU A 1 241 ? -63.000 -22.702 122.665 1.00 68.06 241 LEU A CA 1
ATOM 1691 C C . LEU A 1 241 ? -61.894 -23.685 122.288 1.00 68.06 241 LEU A C 1
ATOM 1693 O O . LEU A 1 241 ? -61.136 -23.480 121.341 1.00 68.06 241 LEU A O 1
ATOM 1697 N N . SER A 1 242 ? -61.857 -24.816 122.987 1.00 72.81 242 SER A N 1
ATOM 1698 C CA . SER A 1 242 ? -61.014 -25.949 122.610 1.00 72.81 242 SER A CA 1
ATOM 1699 C C . SER A 1 242 ? -61.566 -26.674 121.373 1.00 72.81 242 SER A C 1
ATOM 1701 O O . SER A 1 242 ? -62.761 -26.627 121.077 1.00 72.81 242 SER A O 1
ATOM 1703 N N . GLU A 1 243 ? -60.714 -27.408 120.652 1.00 72.50 243 GLU A N 1
ATOM 1704 C CA . GLU A 1 243 ? -61.084 -28.160 119.436 1.00 72.50 243 GLU A CA 1
ATOM 1705 C C . GLU A 1 243 ? -62.310 -29.075 119.638 1.00 72.50 243 GLU A C 1
ATOM 1707 O O . GLU A 1 243 ? -63.173 -29.194 118.763 1.00 72.50 243 GLU A O 1
ATOM 1712 N N . THR A 1 244 ? -62.428 -29.662 120.832 1.00 76.81 244 THR A N 1
ATOM 1713 C CA . THR A 1 244 ? -63.557 -30.514 121.228 1.00 76.81 244 THR A CA 1
ATOM 1714 C C . THR A 1 244 ? -64.869 -29.732 121.312 1.00 76.81 244 THR A C 1
ATOM 1716 O O . THR A 1 244 ? -65.918 -30.225 120.898 1.00 76.81 244 THR A O 1
ATOM 1719 N N . GLU A 1 245 ? -64.826 -28.507 121.833 1.00 71.50 245 GLU A N 1
ATOM 1720 C CA . GLU A 1 245 ? -66.002 -27.647 121.997 1.00 71.50 245 GLU A CA 1
ATOM 1721 C C . GLU A 1 245 ? -66.454 -27.056 120.663 1.00 71.50 245 GLU A C 1
ATOM 1723 O O . GLU A 1 245 ? -67.654 -26.971 120.412 1.00 71.50 245 GLU A O 1
ATOM 1728 N N . VAL A 1 246 ? -65.518 -26.746 119.762 1.00 76.44 246 VAL A N 1
ATOM 1729 C CA . VAL A 1 246 ? -65.846 -26.351 118.384 1.00 76.44 246 VAL A CA 1
ATOM 1730 C C . VAL A 1 246 ? -66.559 -27.493 117.651 1.00 76.44 246 VAL A C 1
ATOM 1732 O O . VAL A 1 246 ? -67.592 -27.267 117.023 1.00 76.44 246 VAL A O 1
ATOM 1735 N N . HIS A 1 247 ? -66.082 -28.736 117.787 1.00 77.75 247 HIS A N 1
ATOM 1736 C CA . HIS A 1 247 ? -66.766 -29.912 117.230 1.00 77.75 247 HIS A CA 1
ATOM 1737 C C . HIS A 1 247 ? -68.162 -30.121 117.829 1.00 77.75 247 HIS A C 1
ATOM 1739 O O . HIS A 1 247 ? -69.105 -30.467 117.113 1.00 77.75 247 HIS A O 1
ATOM 1745 N N . ALA A 1 248 ? -68.311 -29.897 119.137 1.00 77.50 248 ALA A N 1
ATOM 1746 C CA . ALA A 1 248 ? -69.608 -29.964 119.797 1.00 77.50 248 ALA A CA 1
ATOM 1747 C C . ALA A 1 248 ? -70.562 -28.870 119.286 1.00 77.50 248 ALA A C 1
ATOM 1749 O O . ALA A 1 248 ? -71.728 -29.161 119.030 1.00 77.50 248 ALA A O 1
ATOM 1750 N N . ALA A 1 249 ? -70.070 -27.647 119.071 1.00 76.50 249 ALA A N 1
ATOM 1751 C CA . ALA A 1 249 ? -70.848 -26.540 118.523 1.00 76.50 249 ALA A CA 1
ATOM 1752 C C . ALA A 1 249 ? -71.302 -26.806 117.077 1.00 76.50 249 ALA A C 1
ATOM 1754 O O . ALA A 1 249 ? -72.466 -26.570 116.762 1.00 76.50 249 ALA A O 1
ATOM 1755 N N . ILE A 1 250 ? -70.430 -27.364 116.225 1.00 76.81 250 ILE A N 1
ATOM 1756 C CA . ILE A 1 250 ? -70.789 -27.789 114.859 1.00 76.81 250 ILE A CA 1
ATOM 1757 C C . ILE A 1 250 ? -71.906 -28.837 114.910 1.00 76.81 250 ILE A C 1
ATOM 1759 O O . ILE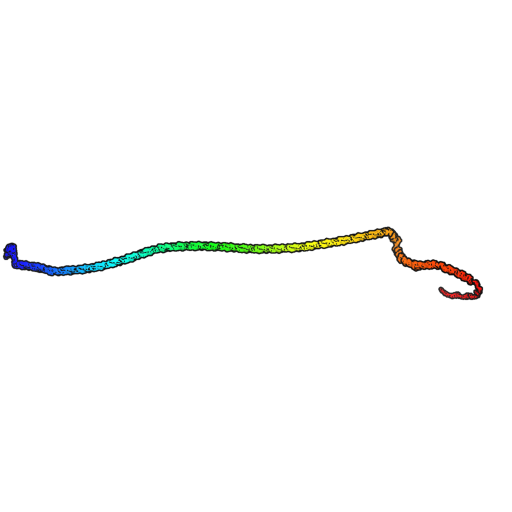 A 1 250 ? -72.947 -28.659 114.283 1.00 76.81 250 ILE A O 1
ATOM 1763 N N . LYS A 1 251 ? -71.745 -29.877 115.741 1.00 80.31 251 LYS A N 1
ATOM 1764 C CA . LYS A 1 251 ? -72.757 -30.931 115.910 1.00 80.31 251 LYS A CA 1
ATOM 1765 C C . LYS A 1 251 ? -74.100 -30.384 116.403 1.00 80.31 251 LYS A C 1
ATOM 1767 O O . LYS A 1 251 ? -75.147 -30.903 116.029 1.00 80.31 2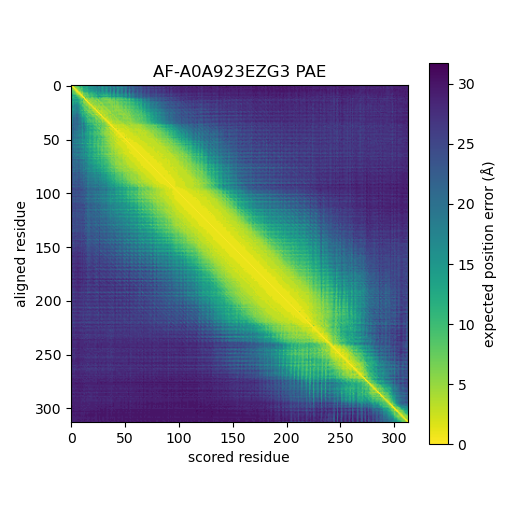51 LYS A O 1
ATOM 1772 N N . LEU A 1 252 ? -74.076 -29.354 117.245 1.00 78.25 252 LEU A N 1
ATOM 1773 C CA . LEU A 1 252 ? -75.278 -28.711 117.764 1.00 78.25 252 LEU A CA 1
ATOM 1774 C C . LEU A 1 252 ? -75.983 -27.889 116.674 1.00 78.25 252 LEU A C 1
ATOM 1776 O O . LEU A 1 252 ? -77.199 -27.989 116.541 1.00 78.25 252 LEU A O 1
ATOM 1780 N N . VAL A 1 253 ? -75.232 -27.148 115.851 1.00 82.12 253 VAL A N 1
ATOM 1781 C CA . VAL A 1 253 ? -75.774 -26.407 114.697 1.00 82.12 253 VAL A CA 1
ATOM 1782 C C . VAL A 1 253 ? -76.378 -27.353 113.657 1.00 82.12 253 VAL A C 1
ATOM 1784 O O . VAL A 1 253 ? -77.483 -27.091 113.189 1.00 82.12 253 VAL A O 1
ATOM 1787 N N . ASP A 1 254 ? -75.726 -28.480 113.363 1.00 81.69 254 ASP A N 1
ATOM 1788 C CA . ASP A 1 254 ? -76.242 -29.501 112.438 1.00 81.69 254 ASP A CA 1
ATOM 1789 C C . ASP A 1 254 ? -77.577 -30.108 112.904 1.00 81.69 254 ASP A C 1
ATOM 1791 O O . ASP A 1 254 ? -78.380 -30.571 112.094 1.00 81.69 254 ASP A O 1
ATOM 1795 N N . GLN A 1 255 ? -77.841 -30.094 114.214 1.00 79.88 255 GLN A N 1
ATOM 1796 C CA . GLN A 1 255 ? -79.081 -30.602 114.798 1.00 79.88 255 GLN A CA 1
ATOM 1797 C C . GLN A 1 255 ? -80.198 -29.552 114.894 1.00 79.88 255 GLN A C 1
ATOM 1799 O O . GLN A 1 255 ? -81.353 -29.935 115.080 1.00 79.88 255 GLN A O 1
ATOM 1804 N N . LEU A 1 256 ? -79.908 -28.254 114.726 1.00 82.31 256 LEU A N 1
ATOM 1805 C CA . LEU A 1 256 ? -80.917 -27.186 114.807 1.00 82.31 256 LEU A CA 1
ATOM 1806 C C . LEU A 1 256 ? -82.043 -27.298 113.762 1.00 82.31 256 LEU A C 1
ATOM 1808 O O . LEU A 1 256 ? -83.195 -27.092 114.153 1.00 82.31 256 LEU A O 1
ATOM 1812 N N . PRO A 1 257 ? -81.791 -27.631 112.476 1.00 78.06 257 PRO A N 1
ATOM 1813 C CA . PRO A 1 257 ? -82.864 -27.782 111.492 1.00 78.06 257 PRO A CA 1
ATOM 1814 C C . PRO A 1 257 ? -83.823 -28.914 111.871 1.00 78.06 257 PRO A C 1
ATOM 1816 O O . PRO A 1 257 ? -85.033 -28.714 111.894 1.00 78.06 257 PRO A O 1
ATOM 1819 N N . VAL A 1 258 ? -83.270 -30.069 112.263 1.00 80.00 258 VAL A N 1
ATOM 1820 C CA . VAL A 1 258 ? -84.035 -31.257 112.677 1.00 80.00 258 VAL A CA 1
ATOM 1821 C C . VAL A 1 258 ? -84.824 -30.979 113.955 1.00 80.00 258 VAL A C 1
ATOM 1823 O O . VAL A 1 258 ? -85.982 -31.371 114.068 1.00 80.00 258 VAL A O 1
ATOM 1826 N N . PHE A 1 259 ? -84.221 -30.275 114.913 1.00 80.38 259 PHE A N 1
ATOM 1827 C CA . PHE A 1 259 ? -84.892 -29.858 116.141 1.00 80.38 259 PHE A CA 1
ATOM 1828 C C . PHE A 1 259 ? -86.045 -28.883 115.867 1.00 80.38 259 PHE A C 1
ATOM 1830 O O . PHE A 1 259 ? -87.123 -29.047 116.433 1.00 80.38 259 PHE A O 1
ATOM 1837 N N . THR A 1 260 ? -85.845 -27.906 114.979 1.00 81.12 260 THR A N 1
ATOM 1838 C CA . THR A 1 260 ? -86.889 -26.943 114.589 1.00 81.12 260 THR A CA 1
ATOM 1839 C C . THR A 1 260 ? -88.058 -27.654 113.906 1.00 81.12 260 THR A C 1
ATOM 1841 O O . THR A 1 260 ? -89.207 -27.405 114.257 1.00 81.12 260 THR A O 1
ATOM 1844 N N . GLU A 1 261 ? -87.770 -28.604 113.012 1.00 80.62 261 GLU A N 1
ATOM 1845 C CA . GLU A 1 261 ? -88.780 -29.420 112.332 1.00 80.62 261 GLU A CA 1
ATOM 1846 C C . GLU A 1 261 ? -89.602 -30.268 113.318 1.00 80.62 261 GLU A C 1
ATOM 1848 O O . GLU A 1 261 ? -90.829 -30.271 113.245 1.00 80.62 261 GLU A O 1
ATOM 1853 N N . HIS A 1 262 ? -88.957 -30.918 114.296 1.00 79.25 262 HIS A N 1
ATOM 1854 C CA . HIS A 1 262 ? -89.662 -31.665 115.350 1.00 79.25 262 HIS A CA 1
ATOM 1855 C C . HIS A 1 262 ? -90.470 -30.736 116.276 1.00 79.25 262 HIS A C 1
ATOM 1857 O O . HIS A 1 262 ? -91.568 -31.081 116.714 1.00 79.25 262 HIS A O 1
ATOM 1863 N N . MET A 1 263 ? -89.966 -29.535 116.581 1.00 79.25 263 MET A N 1
ATOM 1864 C CA . MET A 1 263 ? -90.712 -28.558 117.380 1.00 79.25 263 MET A CA 1
ATOM 1865 C C . MET A 1 263 ? -91.974 -28.052 116.662 1.00 79.25 263 MET A C 1
ATOM 1867 O O . MET A 1 263 ? -93.024 -27.945 117.302 1.00 79.25 263 MET A O 1
ATOM 1871 N N . GLU A 1 264 ? -91.893 -27.756 115.362 1.00 78.88 264 GLU A N 1
ATOM 1872 C CA . GLU A 1 264 ? -93.030 -27.271 114.566 1.00 78.88 264 GLU A CA 1
ATOM 1873 C C . GLU A 1 264 ? -94.042 -28.371 114.232 1.00 78.88 264 GLU A C 1
ATOM 1875 O O . GLU A 1 264 ? -95.246 -28.147 114.363 1.00 78.88 264 GLU A O 1
ATOM 1880 N N . ASN A 1 265 ? -93.575 -29.551 113.822 1.00 79.50 265 ASN A N 1
ATOM 1881 C CA . ASN A 1 265 ? -94.453 -30.598 113.298 1.00 79.50 265 ASN A CA 1
ATOM 1882 C C . ASN A 1 265 ? -94.984 -31.540 114.376 1.00 79.50 265 ASN A C 1
ATOM 1884 O O . ASN A 1 265 ? -96.133 -31.970 114.287 1.00 79.50 265 ASN A O 1
ATOM 1888 N N . ASP A 1 266 ? -94.183 -31.842 115.399 1.00 76.62 266 ASP A N 1
ATOM 1889 C CA . ASP A 1 266 ? -94.544 -32.877 116.369 1.00 76.62 266 ASP A CA 1
ATOM 1890 C C . ASP A 1 266 ? -95.033 -32.276 117.688 1.00 76.62 266 ASP A C 1
ATOM 1892 O O . ASP A 1 266 ? -96.007 -32.754 118.268 1.00 76.62 266 ASP A O 1
ATOM 1896 N N . ILE A 1 267 ? -94.392 -31.207 118.177 1.00 72.94 267 ILE A N 1
ATOM 1897 C CA . ILE A 1 267 ? -94.661 -30.681 119.526 1.00 72.94 267 ILE A CA 1
ATOM 1898 C C . ILE A 1 267 ? -95.742 -29.592 119.538 1.00 72.94 267 ILE A C 1
ATOM 1900 O O . ILE A 1 267 ? -96.639 -29.632 120.385 1.00 72.94 267 ILE A O 1
ATOM 1904 N N . MET A 1 268 ? -95.706 -28.630 118.609 1.00 74.50 268 MET A N 1
ATOM 1905 C CA . MET A 1 268 ? -96.705 -27.549 118.534 1.00 74.50 268 MET A CA 1
ATOM 1906 C C . MET A 1 268 ? -98.163 -28.050 118.425 1.00 74.50 268 MET A C 1
ATOM 1908 O O . MET A 1 268 ? -99.014 -27.531 119.156 1.00 74.50 268 MET A O 1
ATOM 1912 N N . PRO A 1 269 ? -98.492 -29.082 117.620 1.00 73.56 269 PRO A N 1
ATOM 1913 C CA . PRO A 1 269 ? -99.856 -29.619 117.554 1.00 73.56 269 PRO A CA 1
ATOM 1914 C C . PRO A 1 269 ? -100.329 -30.270 118.864 1.00 73.56 269 PRO A C 1
ATOM 1916 O O . PRO A 1 269 ? -101.518 -30.212 119.190 1.00 73.56 269 PRO A O 1
ATOM 1919 N N . ILE A 1 270 ? -99.409 -30.855 119.641 1.00 69.06 270 ILE A N 1
ATOM 1920 C CA . ILE A 1 270 ? -99.699 -31.473 120.945 1.00 69.06 270 ILE A CA 1
ATOM 1921 C C . ILE A 1 270 ? -99.961 -30.396 122.006 1.00 69.06 270 ILE A C 1
ATOM 1923 O O . ILE A 1 270 ? -100.907 -30.506 122.785 1.00 69.06 270 ILE A O 1
ATOM 1927 N N . LEU A 1 271 ? -99.186 -29.307 122.008 1.00 68.62 271 LEU A N 1
ATOM 1928 C CA . LEU A 1 271 ? -99.442 -28.163 122.892 1.00 68.62 271 LEU A CA 1
ATOM 1929 C C . LEU A 1 271 ? -100.771 -27.465 122.557 1.00 68.62 271 LEU A C 1
ATOM 1931 O O . LEU A 1 271 ? -101.501 -27.077 123.467 1.00 68.62 271 LEU A O 1
ATOM 1935 N N . ALA A 1 272 ? -101.136 -27.387 121.274 1.00 67.94 272 ALA A N 1
ATOM 1936 C CA . ALA A 1 272 ? -102.427 -26.855 120.838 1.00 67.94 272 ALA A CA 1
ATOM 1937 C C . ALA A 1 272 ? -103.622 -27.748 121.232 1.00 67.94 272 ALA A C 1
ATOM 1939 O O . ALA A 1 272 ? -104.725 -27.247 121.449 1.00 67.94 272 ALA A O 1
ATOM 1940 N N . THR A 1 273 ? -103.428 -29.066 1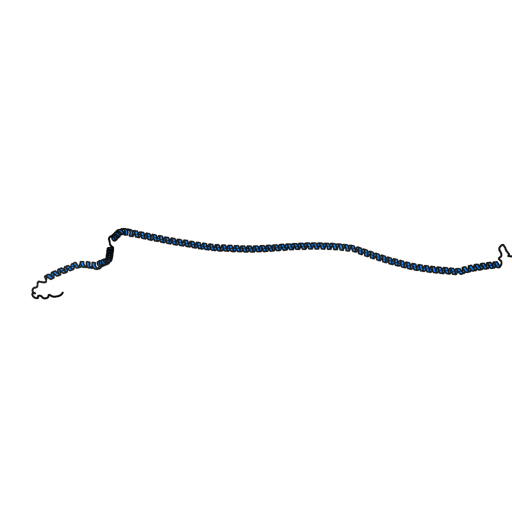21.344 1.00 63.50 273 THR A N 1
ATOM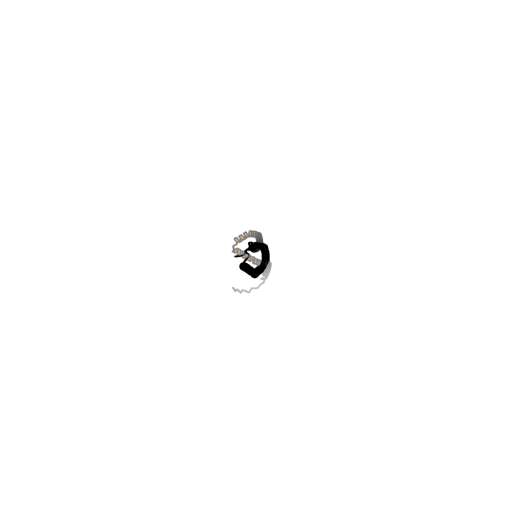 1941 C CA . THR A 1 273 ? -104.469 -29.994 121.821 1.00 63.50 273 THR A CA 1
ATOM 1942 C C . THR A 1 273 ? -104.547 -30.067 123.348 1.00 63.50 273 THR A C 1
ATOM 1944 O O . THR A 1 273 ? -105.636 -30.295 123.871 1.00 63.50 273 THR A O 1
ATOM 1947 N N . LEU A 1 274 ? -103.461 -29.780 124.079 1.00 62.44 274 LEU A N 1
ATOM 1948 C CA . LEU A 1 274 ? -103.462 -29.702 125.548 1.00 62.44 274 LEU A CA 1
ATOM 1949 C C . LEU A 1 274 ? -104.321 -28.549 126.100 1.00 62.44 274 LEU A C 1
ATOM 1951 O O . LEU A 1 274 ? -104.939 -28.715 127.150 1.00 62.44 274 LEU A O 1
ATOM 1955 N N . ASP A 1 275 ? -104.432 -27.429 125.377 1.00 61.75 275 ASP A N 1
ATOM 1956 C CA . ASP A 1 275 ? -105.319 -26.305 125.736 1.00 61.75 275 ASP A CA 1
ATOM 1957 C C . ASP A 1 275 ? -106.812 -26.713 125.746 1.00 61.75 275 ASP A C 1
ATOM 1959 O O . ASP A 1 275 ? -107.644 -26.099 126.411 1.00 61.75 275 ASP A O 1
ATOM 1963 N N . ARG A 1 276 ? -107.165 -27.818 125.066 1.00 60.97 276 ARG A N 1
ATOM 1964 C CA . ARG A 1 276 ? -108.548 -28.297 124.906 1.00 60.97 276 ARG A CA 1
ATOM 1965 C C . ARG A 1 276 ? -108.970 -29.400 125.886 1.00 60.97 276 ARG A C 1
ATOM 1967 O O . ARG A 1 276 ? -110.158 -29.679 125.963 1.00 60.97 276 ARG A O 1
ATOM 1974 N N . VAL A 1 277 ? -108.047 -29.992 126.653 1.00 60.66 277 VAL A N 1
ATOM 1975 C CA . VAL A 1 277 ? -108.333 -31.089 127.617 1.00 60.66 277 VAL A CA 1
ATOM 1976 C C . VAL A 1 277 ? -108.694 -30.563 129.022 1.00 60.66 277 VAL A C 1
ATOM 1978 O O . VAL A 1 277 ? -109.198 -31.302 129.865 1.00 60.66 277 VAL A O 1
ATOM 1981 N N . GLY A 1 278 ? -108.501 -29.265 129.283 1.00 59.12 278 GLY A N 1
ATOM 1982 C CA . GLY A 1 278 ? -108.856 -28.615 130.554 1.00 59.12 278 GLY A CA 1
ATOM 1983 C C . GLY A 1 278 ? -110.335 -28.723 130.988 1.00 59.12 278 GLY A C 1
ATOM 1984 O O . GLY A 1 278 ? -110.571 -28.921 132.182 1.00 59.12 278 GLY A O 1
ATOM 1985 N N . PRO A 1 279 ? -111.334 -28.628 130.084 1.00 61.28 279 PRO A N 1
ATOM 1986 C CA . PRO A 1 279 ? -112.752 -28.754 130.444 1.00 61.28 279 PRO A CA 1
ATOM 1987 C C . PRO A 1 279 ? -113.190 -30.201 130.748 1.00 61.28 279 PRO A C 1
ATOM 1989 O O . PRO A 1 279 ? -113.933 -30.427 131.704 1.00 61.28 279 PRO A O 1
ATOM 1992 N N . ASP A 1 280 ? -112.679 -31.188 130.004 1.00 58.72 280 ASP A N 1
ATOM 1993 C CA . ASP A 1 280 ? -113.176 -32.578 130.023 1.00 58.72 280 ASP A CA 1
ATOM 1994 C C . ASP A 1 280 ? -112.788 -33.355 131.299 1.00 58.72 280 ASP A C 1
ATOM 1996 O O . ASP A 1 280 ? -113.467 -34.299 131.708 1.00 58.72 280 ASP A O 1
ATOM 2000 N N . VAL A 1 281 ? -111.722 -32.939 131.996 1.00 61.66 281 VAL A N 1
ATOM 2001 C CA . VAL A 1 281 ? -111.330 -33.536 133.290 1.00 61.66 281 VAL A CA 1
ATOM 2002 C C . VAL A 1 281 ? -112.261 -33.086 134.427 1.00 61.66 281 VAL A C 1
ATOM 2004 O O . VAL A 1 281 ? -112.429 -33.814 135.406 1.00 61.66 281 VAL A O 1
ATOM 2007 N N . HIS A 1 282 ? -112.906 -31.919 134.308 1.00 60.97 282 HIS A N 1
ATOM 2008 C CA . HIS A 1 282 ? -113.846 -31.429 135.322 1.00 60.97 282 HIS A CA 1
ATOM 2009 C C . HIS A 1 282 ? -115.220 -32.116 135.229 1.00 60.97 282 HIS A C 1
ATOM 2011 O O . HIS A 1 282 ? -115.802 -32.427 136.267 1.00 60.97 282 HIS A O 1
ATOM 2017 N N . GLU A 1 283 ? -115.695 -32.461 134.024 1.00 61.06 283 GLU A N 1
ATOM 2018 C CA . GLU A 1 283 ? -116.944 -33.227 133.839 1.00 61.06 283 GLU A CA 1
ATOM 2019 C C . GLU A 1 283 ? -116.852 -34.663 134.396 1.00 61.06 283 GLU A C 1
ATOM 2021 O O . GLU A 1 283 ? -117.822 -35.181 134.954 1.00 61.06 283 GLU A O 1
ATOM 2026 N N . LEU A 1 284 ? -115.672 -35.295 134.349 1.00 60.47 284 LEU A N 1
ATOM 2027 C CA . LEU A 1 284 ? -115.454 -36.628 134.933 1.00 60.47 284 LEU A CA 1
ATOM 2028 C C . LEU A 1 284 ? -115.440 -36.634 136.475 1.00 60.47 284 LEU A C 1
ATOM 2030 O O . LEU A 1 284 ? -115.678 -37.681 137.085 1.00 60.47 284 LEU A O 1
ATOM 2034 N N . LEU A 1 285 ? -115.201 -35.487 137.123 1.00 61.91 285 LEU A N 1
ATOM 2035 C CA . LEU A 1 285 ? -115.202 -35.376 138.587 1.00 61.91 285 LEU A CA 1
ATOM 2036 C C . LEU A 1 285 ? -116.605 -35.173 139.186 1.00 61.91 285 LEU A C 1
ATOM 2038 O O . LEU A 1 285 ? -116.837 -35.628 140.310 1.00 61.91 285 LEU A O 1
ATOM 2042 N N . ASP A 1 286 ? -117.554 -34.588 138.449 1.00 62.12 286 ASP A N 1
ATOM 2043 C CA . ASP A 1 286 ? -118.942 -34.438 138.918 1.00 62.12 286 ASP A CA 1
ATOM 2044 C C . ASP A 1 286 ? -119.738 -35.757 138.825 1.00 62.12 286 ASP A C 1
ATOM 2046 O O . ASP A 1 286 ? -120.449 -36.120 139.768 1.00 62.12 286 ASP A O 1
ATOM 2050 N N . VAL A 1 287 ? -119.519 -36.568 137.781 1.00 61.69 287 VAL A N 1
ATOM 2051 C CA . VAL A 1 287 ? -120.198 -37.872 137.605 1.00 61.69 287 VAL A CA 1
ATOM 2052 C C . VAL A 1 287 ? -119.748 -38.917 138.644 1.00 61.69 287 VAL A C 1
ATOM 2054 O O . VAL A 1 287 ? -120.540 -39.754 139.086 1.00 61.69 287 VAL A O 1
ATOM 2057 N N . LEU A 1 288 ? -118.504 -38.846 139.134 1.00 60.75 288 LEU A N 1
ATOM 2058 C CA . LEU A 1 288 ? -118.016 -39.735 140.202 1.00 60.75 288 LEU A CA 1
ATOM 2059 C C . LEU A 1 288 ? -118.579 -39.392 141.594 1.00 60.75 288 LEU A C 1
ATOM 2061 O O . LEU A 1 288 ? -118.550 -40.236 142.497 1.00 60.75 288 LEU A O 1
ATOM 2065 N N . LYS A 1 289 ? -119.133 -38.188 141.787 1.00 60.34 289 LYS A N 1
ATOM 2066 C CA . LYS A 1 289 ? -119.735 -37.781 143.065 1.00 60.34 289 LYS A CA 1
ATOM 2067 C C . LYS A 1 289 ? -121.172 -38.289 143.220 1.00 60.34 289 LYS A C 1
ATOM 2069 O O . LYS A 1 289 ? -121.563 -38.625 144.338 1.00 60.34 289 LYS A O 1
ATOM 2074 N N . GLU A 1 290 ? -121.916 -38.437 142.123 1.00 59.28 290 GLU A N 1
ATOM 2075 C CA . GLU A 1 290 ? -123.298 -38.944 142.137 1.00 59.28 290 GLU A CA 1
ATOM 2076 C C . GLU A 1 290 ? -123.389 -40.470 142.324 1.00 59.28 290 GLU A C 1
ATOM 2078 O O . GLU A 1 290 ? -124.286 -40.952 143.018 1.00 59.28 290 GLU A O 1
ATOM 2083 N N . VAL A 1 291 ? -122.408 -41.251 141.850 1.00 59.66 291 VAL A N 1
ATOM 2084 C CA . VAL A 1 291 ? -122.385 -42.716 142.066 1.00 59.66 291 VAL A CA 1
ATOM 2085 C C . VAL A 1 291 ? -122.126 -43.088 143.538 1.00 59.66 291 VAL A C 1
ATOM 2087 O O . VAL A 1 291 ? -122.633 -44.101 144.024 1.00 59.66 291 VAL A O 1
ATOM 2090 N N . ARG A 1 292 ? -121.419 -42.244 144.307 1.00 56.03 292 ARG A N 1
ATOM 2091 C CA . ARG A 1 292 ? -121.145 -42.496 145.737 1.00 56.03 292 ARG A CA 1
ATOM 2092 C C . ARG A 1 292 ? -122.383 -42.343 146.635 1.00 56.03 292 ARG A C 1
ATOM 2094 O O . ARG A 1 292 ? -122.385 -42.867 147.744 1.00 56.03 292 ARG A O 1
ATOM 2101 N N . GLN A 1 293 ? -123.429 -41.652 146.180 1.00 59.75 293 GLN A N 1
ATOM 2102 C CA . GLN A 1 293 ? -124.636 -41.398 146.978 1.00 59.75 293 GLN A CA 1
ATOM 2103 C C . GLN A 1 293 ? -125.727 -42.478 146.784 1.00 59.75 293 GLN A C 1
ATOM 2105 O O . GLN A 1 293 ? -126.650 -42.560 147.591 1.00 59.75 293 GLN A O 1
ATOM 2110 N N . ALA A 1 294 ? -125.624 -43.328 145.751 1.00 56.84 294 ALA A N 1
ATOM 2111 C CA . ALA A 1 294 ? -126.661 -44.302 145.379 1.00 56.84 294 ALA A CA 1
ATOM 2112 C C . ALA A 1 294 ? -126.421 -45.741 145.888 1.00 56.84 294 ALA A C 1
ATOM 2114 O O . ALA A 1 294 ? -127.331 -46.568 145.853 1.00 56.84 294 ALA A O 1
ATOM 2115 N N . ILE A 1 295 ? -125.225 -46.066 146.389 1.00 55.12 295 ILE A N 1
ATOM 2116 C CA . ILE A 1 295 ? -124.862 -47.427 146.812 1.00 55.12 295 ILE A CA 1
ATOM 2117 C C . ILE A 1 295 ? -124.516 -47.400 148.306 1.00 55.12 295 ILE A C 1
ATOM 2119 O O . ILE A 1 295 ? -123.597 -46.699 148.705 1.00 55.12 295 ILE A O 1
ATOM 2123 N N . VAL A 1 296 ? -125.255 -48.193 149.098 1.00 52.06 296 VAL A N 1
ATOM 2124 C CA . VAL A 1 296 ? -125.176 -48.466 150.565 1.00 52.06 296 VAL A CA 1
ATOM 2125 C C . VAL A 1 296 ? -126.441 -48.071 151.370 1.00 52.06 296 VAL A C 1
ATOM 2127 O O . VAL A 1 296 ? -126.522 -48.281 152.576 1.00 52.06 296 VAL A O 1
ATOM 2130 N N . GLY A 1 297 ? -127.530 -47.690 150.696 1.00 48.03 297 GLY A N 1
ATOM 2131 C CA . GLY A 1 297 ? -128.896 -47.715 151.247 1.00 48.03 297 GLY A CA 1
ATOM 2132 C C . GLY A 1 297 ? -129.681 -49.021 151.013 1.00 48.03 297 GLY A C 1
ATOM 2133 O O . GLY A 1 297 ? -130.871 -48.929 150.731 1.00 48.03 297 GLY A O 1
ATOM 2134 N N . ILE A 1 298 ? -129.072 -50.222 151.069 1.00 49.69 298 ILE A N 1
ATOM 2135 C CA . ILE A 1 298 ? -129.792 -51.505 150.853 1.00 49.69 298 ILE A CA 1
ATOM 2136 C C . ILE A 1 298 ? -129.387 -52.593 151.886 1.00 49.69 298 ILE A C 1
ATOM 2138 O O . ILE A 1 298 ? -128.195 -52.877 152.017 1.00 49.69 298 ILE A O 1
ATOM 2142 N N . PRO A 1 299 ? -130.339 -53.231 152.611 1.00 43.47 299 PRO A N 1
ATOM 2143 C CA . PRO A 1 299 ? -130.080 -54.250 153.638 1.00 43.47 299 PRO A CA 1
ATOM 2144 C C . PRO A 1 299 ? -129.993 -55.687 153.082 1.00 43.47 299 PRO A C 1
ATOM 2146 O O . PRO A 1 299 ? -130.830 -56.090 152.281 1.00 43.47 299 PRO A O 1
ATOM 2149 N N . GLY A 1 300 ? -129.067 -56.497 153.621 1.00 41.41 300 GLY A N 1
ATOM 2150 C CA . GLY A 1 300 ? -129.174 -57.967 153.625 1.00 41.41 300 GLY A CA 1
ATOM 2151 C C . GLY A 1 300 ? -128.248 -58.764 152.697 1.00 41.41 300 GLY A C 1
ATOM 2152 O O . GLY A 1 300 ? -128.744 -59.475 151.841 1.00 41.41 300 GLY A O 1
ATOM 2153 N N . PHE A 1 301 ? -126.930 -58.762 152.933 1.00 43.47 301 PHE A N 1
ATOM 2154 C CA . PHE A 1 301 ? -126.042 -59.864 152.515 1.00 43.47 301 PHE A CA 1
ATOM 2155 C C . PHE A 1 301 ? -124.961 -60.118 153.582 1.00 43.47 301 PHE A C 1
ATOM 2157 O O . PHE A 1 301 ? -123.823 -59.663 153.507 1.00 43.47 301 PHE A O 1
ATOM 2164 N N . LYS A 1 302 ? -125.361 -60.848 154.631 1.00 45.56 302 LYS A N 1
ATOM 2165 C CA . LYS A 1 302 ? -124.476 -61.752 155.379 1.00 45.56 302 LYS A CA 1
ATOM 2166 C C . LYS A 1 302 ? -124.506 -63.097 154.646 1.00 45.56 302 LYS A C 1
ATOM 2168 O O . LYS A 1 302 ? -125.600 -63.533 154.311 1.00 45.56 302 LYS A O 1
ATOM 2173 N N . LEU A 1 303 ? -123.347 -63.761 154.556 1.00 44.88 303 LEU A N 1
ATOM 2174 C CA . LEU A 1 303 ? -123.063 -65.123 154.046 1.00 44.88 303 LEU A CA 1
ATOM 2175 C C . LEU A 1 303 ? -122.373 -65.129 152.671 1.00 44.88 303 LEU A C 1
ATOM 2177 O O . LEU A 1 303 ? -122.886 -64.540 151.731 1.00 44.88 303 LEU A O 1
ATOM 2181 N N . LEU A 1 304 ? -121.242 -65.856 152.598 1.00 49.53 304 LEU A N 1
ATOM 2182 C CA . LEU A 1 304 ? -120.217 -65.951 151.530 1.00 49.53 304 LEU A CA 1
ATOM 2183 C C . LEU A 1 304 ? -119.048 -64.957 151.706 1.00 49.53 304 LEU A C 1
ATOM 2185 O O . LEU A 1 304 ? -118.953 -63.949 151.026 1.00 49.53 304 LEU A O 1
ATOM 2189 N N . SER A 1 305 ? -118.210 -65.051 152.743 1.00 42.16 305 SER A N 1
ATOM 2190 C CA . SER A 1 305 ? -117.175 -66.073 153.001 1.00 42.16 305 SER A CA 1
ATOM 2191 C C . SER A 1 305 ? -116.181 -66.313 151.854 1.00 42.16 305 SER A C 1
ATOM 2193 O O . SER A 1 305 ? -116.453 -67.091 150.947 1.00 42.16 305 SER A O 1
ATOM 2195 N N . ARG A 1 306 ? -114.973 -65.755 152.024 1.00 51.47 306 ARG A N 1
ATOM 2196 C CA . ARG A 1 306 ? -113.709 -66.514 152.110 1.00 51.47 306 ARG A CA 1
ATOM 2197 C C . ARG A 1 306 ? -113.566 -67.671 151.104 1.00 51.47 306 ARG A C 1
ATOM 2199 O O . ARG A 1 306 ? -114.058 -68.762 151.389 1.00 51.47 306 ARG A O 1
ATOM 2206 N N . ARG A 1 307 ? -112.750 -67.475 150.058 1.00 46.00 307 ARG A N 1
ATOM 2207 C CA . ARG A 1 307 ? -111.749 -68.450 149.561 1.00 46.00 307 ARG A CA 1
ATOM 2208 C C . ARG A 1 307 ? -110.917 -67.885 148.398 1.00 46.00 307 ARG A C 1
ATOM 2210 O O . ARG A 1 307 ? -111.493 -67.395 147.437 1.00 46.00 307 ARG A O 1
ATOM 2217 N N . GLY A 1 308 ? -109.597 -68.066 148.524 1.00 45.59 308 GLY A N 1
ATOM 2218 C CA . GLY A 1 308 ? -108.533 -67.924 147.515 1.00 45.59 308 GLY A CA 1
ATOM 2219 C C . GLY A 1 308 ? -107.866 -66.545 147.531 1.00 45.59 308 GLY A C 1
ATOM 2220 O O . GLY A 1 308 ? -108.521 -65.578 147.179 1.00 45.59 308 GLY A O 1
ATOM 2221 N N . GLU A 1 309 ? -106.630 -66.283 147.972 1.00 38.06 309 GLU A N 1
ATOM 2222 C CA . GLU A 1 309 ? -105.404 -67.069 148.224 1.00 38.06 309 GLU A CA 1
ATOM 2223 C C . GLU A 1 309 ? -104.938 -68.011 147.100 1.00 38.06 309 GLU A C 1
ATOM 2225 O O . GLU A 1 309 ? -105.593 -69.023 146.853 1.00 38.06 309 GLU A O 1
ATOM 2230 N N . ARG A 1 310 ? -103.723 -67.699 146.591 1.00 37.03 310 ARG A N 1
ATOM 2231 C CA . ARG A 1 310 ? -102.786 -68.491 145.752 1.00 37.03 310 ARG A CA 1
ATOM 2232 C C . ARG A 1 310 ? -103.079 -68.514 144.247 1.00 37.03 310 ARG A C 1
ATOM 2234 O O . ARG A 1 310 ? -104.230 -68.673 143.872 1.00 37.03 310 ARG A O 1
ATOM 2241 N N . ASP A 1 311 ? -102.139 -68.363 143.314 1.00 38.09 311 ASP A N 1
ATOM 2242 C CA . ASP A 1 311 ? -100.675 -68.157 143.255 1.00 38.09 311 ASP A CA 1
ATOM 2243 C C . ASP A 1 311 ? -100.408 -67.310 141.975 1.00 38.09 311 ASP A C 1
ATOM 2245 O O . ASP A 1 311 ? -101.317 -67.160 141.159 1.00 38.09 311 ASP A O 1
ATOM 2249 N N . GLU A 1 312 ? -99.312 -66.557 141.824 1.00 36.59 312 GLU A N 1
ATOM 2250 C CA . GLU A 1 312 ? -98.071 -66.871 141.060 1.00 36.59 312 GLU A CA 1
ATOM 2251 C C . GLU A 1 312 ? -97.551 -65.485 140.580 1.00 36.59 312 GLU A C 1
ATOM 2253 O O . GLU A 1 312 ? -98.379 -64.647 140.228 1.00 36.59 312 GLU A O 1
ATOM 2258 N N . ALA A 1 313 ? -96.278 -65.093 140.496 1.00 40.59 313 ALA A N 1
ATOM 2259 C CA . ALA A 1 313 ? -94.958 -65.591 140.873 1.00 40.59 313 ALA A CA 1
ATOM 2260 C C . ALA A 1 313 ? -93.997 -64.377 140.809 1.00 40.59 313 ALA A C 1
ATOM 2262 O O . ALA A 1 313 ? -94.297 -63.437 140.032 1.00 40.59 313 ALA A O 1
#

Secondary structure (DSSP, 8-state):
---EETTEE---HHHHHHHHHHHHHHHHHHHHHHHHHHHHHHHHHHHHHHHHHHHHHHHHHHHHHHHHHHHHHHHHHHHHHHHHHHHHHHHHHHHHHHHHHHHHHHHHHHHHHHHHHHHHHHHHHHHHHHHHHHHHHHHHHHHHHHHHHHHHHHHHHHHHHHHHHHHHHHHHHHHHHHHHHHHHHHHHHHHHHHHHHHHHHHHHHHHHHHHHHHHHHHHHHHHHHHHHHHHHHHHHHHHH--HHHHHHHHHHHHHHHHHHHHIIIIIHHHHHHHTTSTTHHHHHHHHHHHHHHHSS-----------------